Protein AF-A0A2J8KM45-F1 (afdb_monomer_lite)

Sequence (204 aa):
MEKVMQELGKSLTDQDVNSLAAQHFESQQDLENKWSNELKQSTAIQKQEYQEWVIKLHQDLKNPNNSSLSEEIKVQPSQFRESVEAIGRIYEEQRKLEESFTIHLGAQLKTMHNLRLLRADMLDFCKHKRNHRSGVKLHRLQTALSLYSTSLCGLVLLVDNRINSYSGIKRDFATVCQECTDFHFPRIEEQLEVVQQVVLYART

Foldseek 3Di:
DVVVVVCDPPPDDPVVVVVVVVVVVVVVVVVVVVVVVVVVVVLVVLLVVVLVVLVVVVVLLVDPVNVPSVVVQPPDPVVPPDDPPPPDCPPDPPPFPKDKDWDFDDDPPTDIDIDMDTPDDPVVLLAQPPPDPPVNVSSVSVVSNCVSDPDDDDDDDDDDPDLDCDDDPSVSVLVSCVVDVSSPDDRSHVVSVVVVVVVVVVVD

InterPro domains:
  IPR019311 Ferry endosomal RAB5 effector complex subunit 3 [PF10154] (1-203)
  IPR019311 Ferry endosomal RAB5 effector complex subunit 3 [PTHR16525] (1-203)

Secondary structure (DSSP, 8-state):
-HHHHTTBTTTB-HHHHHHHHHHHHHHHHHHHHHHHHHHHHHHHHHHHHHHHHHHHHHHHHH-TT-HHHHHHH---GGG-S--S--TT--S------EEEEEEEE-SSS-EEEEEEEE-S-THHHHS--TT-TTHHHHHHHHHHHHHTSSS---------S---SSSHHHHHHHHHHHH--TTTS--HHHHHHHHHHHHHHTT-

pLDDT: mean 75.67, std 17.54, range [29.75, 96.25]

Organism: Pan troglodytes (NCBI:txid9598)

Structure (mmCIF, N/CA/C/O backbone):
data_AF-A0A2J8KM45-F1
#
_entry.id   AF-A0A2J8KM45-F1
#
loop_
_atom_site.group_PDB
_atom_site.id
_atom_site.type_symbol
_atom_site.label_atom_id
_atom_site.label_alt_id
_atom_site.label_comp_id
_atom_site.label_asym_id
_atom_site.label_entity_id
_atom_site.label_seq_id
_atom_site.pdbx_PDB_ins_code
_atom_site.Cartn_x
_atom_site.Cartn_y
_atom_site.Cartn_z
_atom_site.occupancy
_atom_site.B_iso_or_equiv
_atom_site.auth_seq_id
_atom_site.auth_comp_id
_atom_site.auth_asym_id
_atom_site.auth_atom_id
_atom_site.pdbx_PDB_model_num
ATOM 1 N N . MET A 1 1 ? -22.197 -3.624 36.443 1.00 57.75 1 MET A N 1
ATOM 2 C CA . MET A 1 1 ? -23.261 -4.426 35.797 1.00 57.75 1 MET A CA 1
ATOM 3 C C . MET A 1 1 ? -23.773 -5.563 36.676 1.00 57.75 1 MET A C 1
ATOM 5 O O . MET A 1 1 ? -24.907 -5.469 37.114 1.00 57.75 1 MET A O 1
ATOM 9 N N . GLU A 1 2 ? -22.975 -6.578 37.023 1.00 60.91 2 GLU A N 1
ATOM 10 C CA . GLU A 1 2 ? -23.475 -7.810 37.679 1.00 60.91 2 GLU A CA 1
ATOM 11 C C . GLU A 1 2 ? -24.142 -7.598 39.058 1.00 60.91 2 GLU A C 1
ATOM 13 O O . GLU A 1 2 ? -25.222 -8.122 39.308 1.00 60.91 2 GLU A O 1
ATOM 18 N N . LYS A 1 3 ? -23.575 -6.739 39.919 1.00 61.59 3 LYS A N 1
ATOM 19 C CA . LYS A 1 3 ? -24.191 -6.361 41.211 1.00 61.59 3 LYS A CA 1
ATOM 20 C C . LYS A 1 3 ? -25.444 -5.492 41.073 1.00 61.59 3 LYS A C 1
ATOM 22 O O . LYS A 1 3 ? -26.335 -5.564 41.903 1.00 61.59 3 LYS A O 1
ATOM 27 N N . VAL A 1 4 ? -25.513 -4.682 40.019 1.00 58.44 4 VAL A N 1
ATOM 28 C CA . VAL A 1 4 ? -26.633 -3.759 39.778 1.00 58.44 4 VAL A CA 1
ATOM 29 C C . VAL A 1 4 ? -27.817 -4.517 39.188 1.00 58.44 4 VAL A C 1
ATOM 31 O O . VAL A 1 4 ? -28.934 -4.343 39.653 1.00 58.44 4 VAL A O 1
ATOM 34 N N . MET A 1 5 ? -27.558 -5.462 38.275 1.00 60.03 5 MET A N 1
ATOM 35 C CA . MET A 1 5 ? -28.560 -6.411 37.777 1.00 60.03 5 MET A CA 1
ATOM 36 C C . MET A 1 5 ? -29.158 -7.291 38.890 1.00 60.03 5 MET A C 1
ATOM 38 O O . MET A 1 5 ? -30.313 -7.686 38.784 1.00 60.03 5 MET A O 1
ATOM 42 N N . GLN A 1 6 ? -28.411 -7.568 39.967 1.00 60.56 6 GLN A N 1
ATOM 43 C CA . GLN A 1 6 ? -28.899 -8.319 41.136 1.00 60.56 6 GLN A CA 1
ATOM 44 C C . GLN A 1 6 ? -29.790 -7.500 42.093 1.00 60.56 6 GLN A C 1
ATOM 46 O O . GLN A 1 6 ? -30.528 -8.094 42.885 1.00 60.56 6 GLN A O 1
ATOM 51 N N . GLU A 1 7 ? -29.742 -6.165 42.024 1.00 59.16 7 GLU A N 1
ATOM 52 C CA . GLU A 1 7 ? -30.533 -5.252 42.867 1.00 59.16 7 GLU A CA 1
ATOM 53 C C . GLU A 1 7 ? -31.674 -4.529 42.122 1.00 59.16 7 GLU A C 1
ATOM 55 O O . GLU A 1 7 ? -32.460 -3.813 42.758 1.00 59.16 7 GLU A O 1
ATOM 60 N N . LEU A 1 8 ? -31.832 -4.771 40.810 1.00 54.88 8 LEU A N 1
ATOM 61 C CA . LEU A 1 8 ? -33.007 -4.333 40.043 1.00 54.88 8 LEU A CA 1
ATOM 62 C C . LEU A 1 8 ? -34.293 -4.813 40.720 1.00 54.88 8 LEU A C 1
ATOM 64 O O . LEU A 1 8 ? -34.475 -6.008 40.964 1.00 54.88 8 LEU A O 1
ATOM 68 N N . GLY A 1 9 ? -35.200 -3.880 41.009 1.00 57.25 9 GLY A N 1
ATOM 69 C CA . GLY A 1 9 ? -36.499 -4.183 41.613 1.00 57.25 9 GLY A CA 1
ATOM 70 C C . GLY A 1 9 ? -36.484 -4.374 43.135 1.00 57.25 9 GLY A C 1
ATOM 71 O O . GLY A 1 9 ? -37.543 -4.618 43.710 1.00 57.25 9 GLY A O 1
ATOM 72 N N . LYS A 1 10 ? -35.326 -4.239 43.804 1.00 62.84 10 LYS A N 1
ATOM 73 C CA . LYS A 1 10 ? -35.226 -4.190 45.279 1.00 62.84 10 LYS A CA 1
ATOM 74 C C . LYS A 1 10 ? -34.923 -2.782 45.797 1.00 62.84 10 LYS A C 1
ATOM 76 O O . LYS A 1 10 ? -35.607 -2.315 46.701 1.00 62.84 10 LYS A O 1
ATOM 81 N N . SER A 1 11 ? -33.911 -2.124 45.232 1.00 62.00 11 SER A N 1
ATOM 82 C CA . SER A 1 11 ? -33.417 -0.799 45.654 1.00 62.00 11 SER A CA 1
ATOM 83 C C . SER A 1 11 ? -33.137 0.148 44.479 1.00 62.00 11 SER A C 1
ATOM 85 O O . SER A 1 11 ? -33.169 1.358 44.679 1.00 62.00 11 SER A O 1
ATOM 87 N N . LEU A 1 12 ? -32.896 -0.379 43.268 1.00 59.44 12 LEU A N 1
ATOM 88 C CA . LEU A 1 12 ? -32.630 0.403 42.054 1.00 59.44 12 LEU A CA 1
ATOM 89 C C . LEU A 1 12 ? -33.763 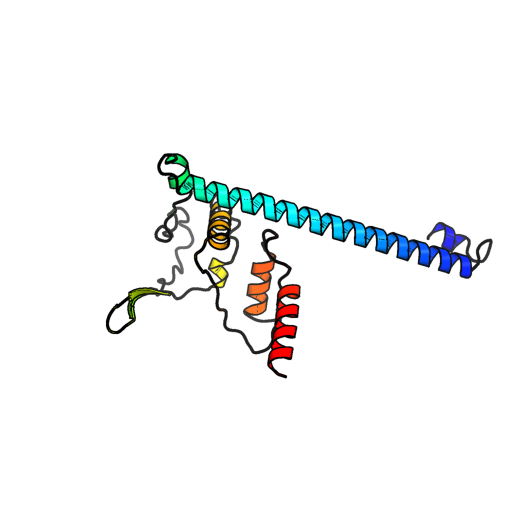0.296 41.026 1.00 59.44 12 LEU A C 1
ATOM 91 O O . LEU A 1 12 ? -34.358 -0.773 40.839 1.00 59.44 12 LEU A O 1
ATOM 95 N N . THR A 1 13 ? -34.018 1.410 40.334 1.00 74.25 13 THR A N 1
ATOM 96 C CA . THR A 1 13 ? -35.014 1.533 39.260 1.00 74.25 13 THR A CA 1
ATOM 97 C C . THR A 1 13 ? -34.391 1.385 37.870 1.00 74.25 13 THR A C 1
ATOM 99 O O . THR A 1 13 ? -33.200 1.620 37.682 1.00 74.25 13 THR A O 1
ATOM 102 N N . ASP A 1 14 ? -35.202 1.055 36.859 1.00 73.94 14 ASP A N 1
ATOM 103 C CA . ASP A 1 14 ? -34.754 0.936 35.458 1.00 73.94 14 ASP A CA 1
ATOM 104 C C . ASP A 1 14 ? -34.089 2.222 34.927 1.00 73.94 14 ASP A C 1
ATOM 106 O O . ASP A 1 14 ? -33.217 2.181 34.057 1.00 73.94 14 ASP A O 1
ATOM 110 N N . GLN A 1 15 ? -34.459 3.381 35.481 1.00 76.19 15 GLN A N 1
ATOM 111 C CA . GLN A 1 15 ? -33.861 4.670 35.143 1.00 76.19 15 GLN A CA 1
ATOM 112 C C . GLN A 1 15 ? -32.417 4.796 35.660 1.00 76.19 15 GLN A C 1
ATOM 114 O O . GLN A 1 15 ? -31.563 5.356 34.966 1.00 76.19 15 GLN A O 1
ATOM 119 N N . ASP A 1 16 ? -32.114 4.207 36.819 1.00 75.75 16 ASP A N 1
ATOM 120 C CA . ASP A 1 16 ? -30.756 4.142 37.373 1.00 75.75 16 ASP A CA 1
ATOM 121 C C . ASP A 1 16 ? -29.866 3.211 36.538 1.00 75.75 16 ASP A C 1
ATOM 123 O O . ASP A 1 16 ? -28.693 3.494 36.299 1.00 75.75 16 ASP A O 1
ATOM 127 N N . VAL A 1 17 ? -30.446 2.124 36.023 1.00 77.31 17 VAL A N 1
ATOM 128 C CA . VAL A 1 17 ? -29.763 1.157 35.150 1.00 77.31 17 VAL A CA 1
ATOM 129 C C . VAL A 1 17 ? -29.412 1.783 33.809 1.00 77.31 17 VAL A C 1
ATOM 131 O O . VAL A 1 17 ? -28.280 1.642 33.351 1.00 77.31 17 VAL A O 1
ATOM 134 N N . ASN A 1 18 ? -30.346 2.515 33.198 1.00 82.88 18 ASN A N 1
ATOM 135 C CA . ASN A 1 18 ? -30.094 3.238 31.953 1.00 82.88 18 ASN A CA 1
ATOM 136 C C . ASN A 1 18 ? -29.057 4.349 32.135 1.00 82.88 18 ASN A C 1
ATOM 138 O O . ASN A 1 18 ? -28.198 4.521 31.274 1.00 82.88 18 ASN A O 1
ATOM 142 N N . SER A 1 19 ? -29.097 5.066 33.261 1.00 82.88 19 SER A N 1
ATOM 143 C CA . SER A 1 19 ? -28.106 6.103 33.574 1.00 82.88 19 SER A CA 1
ATOM 144 C C . SER A 1 19 ? -26.709 5.501 33.747 1.00 82.88 19 SER A C 1
ATOM 146 O O . SER A 1 19 ? -25.739 6.007 33.185 1.00 82.88 19 SER A O 1
ATOM 148 N N . LEU A 1 20 ? -26.606 4.365 34.442 1.00 83.12 20 LEU A N 1
ATOM 149 C CA . LEU A 1 20 ? -25.350 3.633 34.595 1.00 83.12 20 LEU A CA 1
ATOM 150 C C . LEU A 1 20 ? -24.853 3.042 33.264 1.00 83.12 20 LEU A C 1
ATOM 152 O O . LEU A 1 20 ? -23.653 3.048 33.000 1.00 83.12 20 LEU A O 1
ATOM 156 N N . ALA A 1 21 ? -25.752 2.536 32.417 1.00 84.00 21 ALA A N 1
ATOM 157 C CA . ALA A 1 21 ? -25.409 2.032 31.090 1.00 84.00 21 ALA A CA 1
ATOM 158 C C . ALA A 1 21 ? -24.902 3.154 30.171 1.00 84.00 21 ALA A C 1
ATOM 160 O O . ALA A 1 21 ? -23.897 2.964 29.489 1.00 84.00 21 ALA A O 1
ATOM 161 N N . ALA A 1 22 ? -25.538 4.330 30.204 1.00 87.50 22 ALA A N 1
ATOM 162 C CA . ALA A 1 22 ? -25.081 5.514 29.483 1.00 87.50 22 ALA A CA 1
ATOM 163 C C . ALA A 1 22 ? -23.688 5.953 29.960 1.00 87.50 22 ALA A C 1
ATOM 165 O O . ALA A 1 22 ? -22.801 6.156 29.137 1.00 87.50 22 ALA A O 1
ATOM 166 N N . GLN A 1 23 ? -23.461 5.986 31.277 1.00 87.94 23 GLN A N 1
ATOM 167 C CA . GLN A 1 23 ? -22.152 6.308 31.846 1.00 87.94 23 GLN A CA 1
ATOM 168 C C . GLN A 1 23 ? -21.078 5.277 31.460 1.00 87.94 23 GLN A C 1
ATOM 170 O O . GLN A 1 23 ? -19.938 5.644 31.173 1.00 87.94 23 GLN A O 1
ATOM 175 N N . HIS A 1 24 ? -21.421 3.985 31.436 1.00 86.88 24 HIS A N 1
ATOM 176 C CA . HIS A 1 24 ? -20.516 2.936 30.965 1.00 86.88 24 HIS A CA 1
ATOM 177 C C . HIS A 1 24 ? -20.187 3.088 29.479 1.00 86.88 24 HIS A C 1
ATOM 179 O O . HIS A 1 24 ? -19.025 2.925 29.113 1.00 86.88 24 HIS A O 1
ATOM 185 N N . PHE A 1 25 ? -21.177 3.407 28.643 1.00 91.25 25 PHE A N 1
ATOM 186 C CA . PHE A 1 25 ? -20.978 3.628 27.214 1.00 91.25 25 PHE A CA 1
ATOM 187 C C . PHE A 1 25 ? -20.080 4.841 26.953 1.00 91.25 25 PHE A C 1
ATOM 189 O O . PHE A 1 25 ? -19.123 4.732 26.196 1.00 91.25 25 PHE A O 1
ATOM 196 N N . GLU A 1 26 ? -20.329 5.959 27.637 1.00 92.94 26 GLU A N 1
ATOM 197 C CA . GLU A 1 26 ? -19.497 7.164 27.555 1.00 92.94 26 GLU A CA 1
ATOM 198 C C . GLU A 1 26 ? -18.064 6.883 28.027 1.00 92.94 26 GLU A C 1
ATOM 200 O O . GLU A 1 26 ? -17.107 7.154 27.308 1.00 92.94 26 GLU A O 1
ATOM 205 N N . SER A 1 27 ? -17.906 6.211 29.173 1.00 92.38 27 SER A N 1
ATOM 206 C CA . SER A 1 27 ? -16.583 5.829 29.692 1.00 92.38 27 SER A CA 1
ATOM 207 C C . SER A 1 27 ? -15.830 4.897 28.737 1.00 92.38 27 SER A C 1
ATOM 209 O O . SER 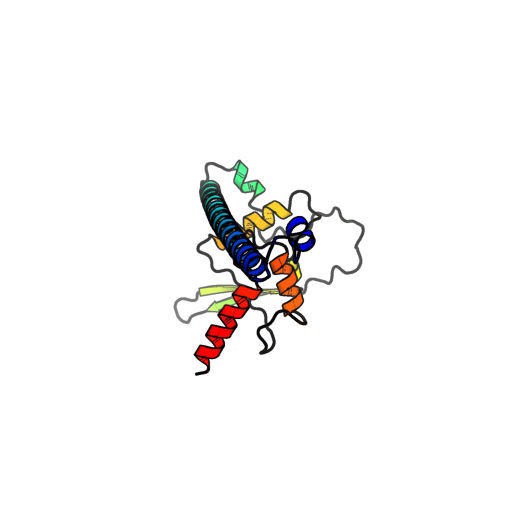A 1 27 ? -14.611 4.999 28.595 1.00 92.38 27 SER A O 1
ATOM 211 N N . GLN A 1 28 ? -16.539 3.966 28.090 1.00 92.69 28 GLN A N 1
ATOM 212 C CA . GLN A 1 28 ? -15.955 3.077 27.089 1.00 92.69 28 GLN A CA 1
ATOM 213 C C . GLN A 1 28 ? -15.540 3.860 25.841 1.00 92.69 28 GLN A C 1
ATOM 215 O O . GLN A 1 28 ? -14.425 3.676 25.359 1.00 92.69 28 GLN A O 1
ATOM 220 N N . GLN A 1 29 ? -16.395 4.756 25.352 1.00 94.25 29 GLN A N 1
ATOM 221 C CA . GLN A 1 29 ? -16.113 5.587 24.188 1.00 94.25 29 GLN A CA 1
ATOM 222 C C . GLN A 1 29 ? -14.910 6.509 24.427 1.00 94.25 29 GLN A C 1
ATOM 224 O O . GLN A 1 29 ? -14.039 6.621 23.565 1.00 94.25 29 GLN A O 1
ATOM 229 N N . ASP A 1 30 ? -14.809 7.121 25.606 1.00 94.81 30 ASP A N 1
ATOM 230 C CA . ASP A 1 30 ? -13.660 7.942 25.996 1.00 94.81 30 ASP A CA 1
ATOM 231 C C . ASP A 1 30 ? -12.364 7.133 26.022 1.00 94.81 30 ASP A C 1
ATOM 233 O O . ASP A 1 30 ? -11.322 7.590 25.541 1.00 94.81 30 ASP A O 1
ATOM 237 N N . LEU A 1 31 ? -12.423 5.906 26.545 1.00 94.62 31 LEU A N 1
ATOM 238 C CA . LEU A 1 31 ? -11.275 5.010 26.589 1.00 94.62 31 LEU A CA 1
ATOM 239 C C . LEU A 1 31 ? -10.851 4.560 25.183 1.00 94.62 31 LEU A C 1
ATOM 241 O O . LEU A 1 31 ? -9.662 4.591 24.865 1.00 94.62 31 LEU A O 1
ATOM 245 N N . GLU A 1 32 ? -11.807 4.203 24.327 1.00 94.25 32 GLU A N 1
ATOM 246 C CA . GLU A 1 32 ? -11.563 3.848 22.925 1.00 94.25 32 GLU A CA 1
ATOM 247 C C . GLU A 1 32 ? -10.954 5.021 22.149 1.00 94.25 32 GLU A C 1
ATOM 249 O O . GLU A 1 32 ? -9.969 4.847 21.426 1.00 94.25 32 GLU A O 1
ATOM 254 N N . ASN A 1 33 ? -11.477 6.233 22.346 1.00 94.75 33 ASN A N 1
ATOM 255 C CA . ASN A 1 33 ? -10.940 7.452 21.746 1.00 94.75 33 ASN A CA 1
ATOM 256 C C . ASN A 1 33 ? -9.514 7.728 22.222 1.00 94.75 33 ASN A C 1
ATOM 258 O O . ASN A 1 33 ? -8.637 8.044 21.412 1.00 94.75 33 ASN A O 1
ATOM 262 N N . LYS A 1 34 ? -9.258 7.573 23.524 1.00 96.25 34 LYS A N 1
ATOM 263 C CA . LYS A 1 34 ? -7.922 7.729 24.096 1.00 96.25 34 LYS A CA 1
ATOM 264 C C . LYS A 1 34 ? -6.938 6.736 23.480 1.00 96.25 34 LYS A C 1
ATOM 266 O O . LYS A 1 34 ? -5.896 7.160 22.986 1.00 96.25 34 LYS A O 1
ATOM 271 N N . TRP A 1 35 ? -7.275 5.447 23.438 1.00 95.31 35 TRP A N 1
ATOM 272 C CA . TRP A 1 35 ? -6.414 4.424 22.838 1.00 95.31 35 TRP A CA 1
ATOM 273 C C . TRP A 1 35 ? -6.212 4.629 21.338 1.00 95.31 35 TRP A C 1
ATOM 275 O O . TRP A 1 35 ? -5.102 4.456 20.843 1.00 95.31 35 TRP A O 1
ATOM 285 N N . SER A 1 36 ? -7.249 5.047 20.612 1.00 92.62 36 SER A N 1
ATOM 286 C CA . SER A 1 36 ? -7.147 5.386 19.189 1.00 92.62 36 SER A CA 1
ATOM 287 C C . SER A 1 36 ? -6.168 6.540 18.958 1.00 92.62 36 SER A C 1
ATOM 289 O O . SER A 1 36 ? -5.327 6.476 18.059 1.00 92.62 36 SER A O 1
ATOM 291 N N . ASN A 1 37 ? -6.219 7.574 19.801 1.00 93.81 37 ASN A N 1
ATOM 292 C CA . ASN A 1 37 ? -5.310 8.715 19.722 1.00 93.81 37 ASN A CA 1
ATOM 293 C C . ASN A 1 37 ? -3.870 8.338 20.093 1.00 93.81 37 ASN A C 1
ATOM 295 O O . ASN A 1 37 ? -2.948 8.689 19.357 1.00 93.81 37 ASN A O 1
ATOM 299 N N . GLU A 1 38 ? -3.673 7.584 21.176 1.00 95.06 38 GLU A N 1
ATOM 300 C CA . GLU A 1 38 ? -2.351 7.090 21.581 1.00 95.06 38 GLU A CA 1
ATOM 301 C C . GLU A 1 38 ? -1.734 6.193 20.498 1.00 95.06 38 GLU A C 1
ATOM 303 O O . GLU A 1 38 ? -0.564 6.355 20.146 1.00 95.06 38 GLU A O 1
ATOM 308 N N . LEU A 1 39 ? -2.531 5.301 19.900 1.00 90.19 39 LEU A N 1
ATOM 309 C CA . LEU A 1 39 ? -2.086 4.437 18.811 1.00 90.19 39 LEU A CA 1
ATOM 310 C C . LEU A 1 39 ? -1.675 5.256 17.585 1.00 90.19 39 LEU A C 1
ATOM 312 O O . LEU A 1 39 ? -0.599 5.026 17.033 1.00 90.19 39 LEU A O 1
ATOM 316 N N . LYS A 1 40 ? -2.490 6.235 17.172 1.00 89.50 40 LYS A N 1
ATOM 317 C CA . LYS A 1 40 ? -2.164 7.133 16.052 1.00 89.50 40 LYS A CA 1
ATOM 318 C C . LYS A 1 40 ? -0.874 7.905 16.308 1.00 89.50 40 LYS A C 1
ATOM 320 O O . LYS A 1 40 ? -0.020 7.960 15.427 1.00 89.50 40 LYS A O 1
ATOM 325 N N . GLN A 1 41 ? -0.715 8.465 17.506 1.00 93.12 41 GLN A N 1
ATOM 326 C CA . GLN A 1 41 ? 0.481 9.214 17.881 1.00 93.12 41 GLN A CA 1
ATOM 327 C C . GLN A 1 41 ? 1.724 8.319 17.872 1.00 93.12 41 GLN A C 1
ATOM 329 O O . GLN A 1 41 ? 2.729 8.677 17.262 1.00 93.12 41 GLN A O 1
ATOM 334 N N . SER A 1 42 ? 1.651 7.142 18.496 1.00 91.25 42 SER A N 1
ATOM 335 C CA . SER A 1 42 ? 2.767 6.193 18.534 1.00 91.25 42 SER A CA 1
ATOM 336 C C . SER A 1 42 ? 3.156 5.724 17.130 1.00 91.25 42 SER A C 1
ATOM 338 O O . SER A 1 42 ? 4.334 5.731 16.782 1.00 91.25 42 SER A O 1
ATOM 340 N N . THR A 1 43 ? 2.166 5.420 16.288 1.00 88.81 43 THR A N 1
ATOM 341 C CA . THR A 1 43 ? 2.371 5.037 14.883 1.00 88.81 43 THR A CA 1
ATOM 342 C C . THR A 1 43 ? 3.063 6.157 14.099 1.00 88.81 43 THR A C 1
ATOM 344 O O . THR A 1 43 ? 3.992 5.899 13.335 1.00 88.81 43 THR A O 1
ATOM 347 N N . ALA A 1 44 ? 2.648 7.412 14.303 1.00 89.62 44 ALA A N 1
ATOM 348 C CA . ALA A 1 44 ? 3.248 8.567 13.641 1.00 89.62 44 ALA A CA 1
ATOM 349 C C . ALA A 1 44 ? 4.712 8.779 14.057 1.00 89.62 44 ALA A C 1
ATOM 351 O O . ALA A 1 44 ? 5.559 8.997 13.192 1.00 89.62 44 ALA A O 1
ATOM 352 N N . ILE A 1 45 ? 5.014 8.652 15.354 1.00 91.88 45 ILE A N 1
ATOM 353 C CA . ILE A 1 45 ? 6.383 8.749 15.879 1.00 91.88 45 ILE A CA 1
ATOM 354 C C . ILE A 1 45 ? 7.254 7.632 15.296 1.00 91.88 45 ILE A C 1
ATOM 356 O O . ILE A 1 45 ? 8.298 7.916 14.721 1.00 91.88 45 ILE A O 1
ATOM 360 N N . GLN A 1 46 ? 6.794 6.378 15.351 1.00 89.44 46 GLN A N 1
ATOM 361 C CA . GLN A 1 46 ? 7.536 5.234 14.806 1.00 89.44 46 GLN A CA 1
ATOM 362 C C . GLN A 1 46 ? 7.831 5.398 13.312 1.00 89.44 46 GLN A C 1
ATOM 364 O O . GLN A 1 46 ? 8.943 5.119 12.863 1.00 89.44 46 GLN A O 1
ATOM 369 N N . LYS A 1 47 ? 6.852 5.881 12.538 1.00 89.94 47 LYS A N 1
ATOM 370 C CA . LYS A 1 47 ? 7.029 6.171 11.113 1.00 89.94 47 LYS A CA 1
ATOM 371 C C . LYS A 1 47 ? 8.078 7.261 10.884 1.00 89.94 47 LYS A C 1
ATOM 373 O O . LYS A 1 47 ? 8.909 7.111 9.990 1.00 89.94 47 LYS A O 1
ATOM 378 N N . GLN A 1 48 ? 8.040 8.342 11.663 1.00 90.38 48 GLN A N 1
ATOM 379 C CA . GLN A 1 48 ? 8.995 9.443 11.542 1.00 90.38 48 GLN A CA 1
ATOM 380 C C . GLN A 1 48 ? 10.417 8.998 11.905 1.00 90.38 48 GLN A C 1
ATOM 382 O O . GLN A 1 48 ? 11.339 9.209 11.122 1.00 90.38 48 GLN A O 1
ATOM 387 N N . GLU A 1 49 ? 10.596 8.336 13.047 1.00 90.69 49 GLU A N 1
ATOM 388 C CA . GLU A 1 49 ? 11.904 7.842 13.493 1.00 90.69 49 GLU A CA 1
ATOM 389 C C . GLU A 1 49 ? 12.502 6.853 12.487 1.00 90.69 49 GLU A C 1
ATOM 391 O O . GLU A 1 49 ? 13.686 6.930 12.149 1.00 90.69 49 GLU A O 1
ATOM 396 N N . TYR A 1 50 ? 11.673 5.949 11.955 1.00 88.38 50 TYR A N 1
ATOM 397 C CA . TYR A 1 50 ? 12.103 5.012 10.925 1.00 88.38 50 TYR A CA 1
ATOM 398 C C . TYR A 1 50 ? 12.521 5.735 9.642 1.00 88.38 50 TYR A C 1
ATOM 400 O O . TYR A 1 50 ? 13.581 5.440 9.088 1.00 88.38 50 TYR A O 1
ATOM 408 N N . GLN A 1 51 ? 11.737 6.718 9.191 1.00 88.88 51 GLN A N 1
ATOM 409 C CA . GLN A 1 51 ? 12.072 7.532 8.026 1.00 88.88 51 GLN A CA 1
ATOM 410 C C . GLN A 1 51 ? 13.415 8.251 8.195 1.00 88.88 51 GLN A C 1
ATOM 412 O O . GLN A 1 51 ? 14.271 8.177 7.312 1.00 88.88 51 GLN A O 1
ATOM 417 N N . GLU A 1 52 ? 13.604 8.946 9.316 1.00 90.19 52 GLU A N 1
ATOM 418 C CA . GLU A 1 52 ? 14.837 9.679 9.617 1.00 90.19 52 GLU A CA 1
ATOM 419 C C . GLU A 1 52 ? 16.045 8.740 9.634 1.00 90.19 52 GLU A C 1
ATOM 421 O O . GLU A 1 52 ? 17.087 9.047 9.046 1.00 90.19 52 GLU A O 1
ATOM 426 N N . TRP A 1 53 ? 15.887 7.556 10.230 1.00 89.00 53 TRP A N 1
ATOM 427 C CA . TRP A 1 53 ? 16.919 6.529 10.245 1.00 89.00 53 TRP A CA 1
ATOM 428 C C . TRP A 1 53 ? 17.267 6.020 8.837 1.00 89.00 53 TRP A C 1
ATOM 430 O O . TRP A 1 53 ? 18.450 5.961 8.492 1.00 89.00 53 TRP A O 1
ATOM 440 N N . VAL A 1 54 ? 16.273 5.712 7.992 1.00 86.56 54 VAL A N 1
ATOM 441 C CA . VAL A 1 54 ? 16.506 5.249 6.609 1.00 86.56 54 VAL A CA 1
ATOM 442 C C . VAL A 1 54 ? 17.187 6.330 5.766 1.00 86.56 54 VAL A C 1
ATOM 444 O O . VAL A 1 54 ? 18.118 6.031 5.015 1.00 86.56 54 VAL A O 1
ATOM 447 N N . ILE A 1 55 ? 16.769 7.593 5.898 1.00 86.56 55 ILE A N 1
ATOM 448 C CA . ILE A 1 55 ? 17.375 8.717 5.169 1.00 86.56 55 ILE A CA 1
ATOM 449 C C . ILE A 1 55 ? 18.828 8.919 5.599 1.00 86.56 55 ILE A C 1
ATOM 451 O O . ILE A 1 55 ? 19.700 9.072 4.740 1.00 86.56 55 ILE A O 1
ATOM 455 N N . LYS A 1 56 ? 19.106 8.889 6.906 1.00 87.31 56 LYS A N 1
ATOM 456 C CA . LYS A 1 56 ? 20.471 8.992 7.429 1.00 87.31 56 LYS A CA 1
ATOM 457 C C . LYS A 1 56 ? 21.346 7.858 6.902 1.00 87.31 56 LYS A C 1
ATOM 459 O O . LYS A 1 56 ? 22.432 8.113 6.390 1.00 87.31 56 LYS A O 1
ATOM 464 N N . LEU A 1 57 ? 20.841 6.625 6.932 1.00 84.44 57 LEU A N 1
ATOM 465 C CA . LEU A 1 57 ? 21.554 5.474 6.388 1.00 84.44 57 LEU A CA 1
ATOM 466 C C . LEU A 1 57 ? 21.850 5.635 4.890 1.00 84.44 57 LEU A C 1
ATOM 468 O O . LEU A 1 57 ? 22.955 5.341 4.441 1.00 84.44 57 LEU A O 1
ATOM 472 N N . HIS A 1 58 ? 20.891 6.136 4.108 1.00 80.81 58 HIS A N 1
ATOM 473 C CA . HIS A 1 58 ? 21.095 6.418 2.683 1.00 80.81 58 HIS A CA 1
ATOM 474 C C . HIS A 1 58 ? 22.190 7.462 2.440 1.00 80.81 58 HIS A C 1
ATOM 476 O O . 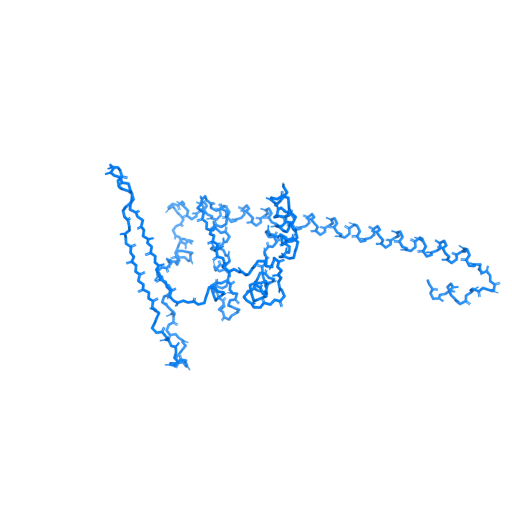HIS A 1 58 ? 22.970 7.337 1.495 1.00 80.81 58 HIS A O 1
ATOM 482 N N . GLN A 1 59 ? 22.257 8.497 3.279 1.00 81.81 59 GLN A N 1
ATOM 483 C CA . GLN A 1 59 ? 23.313 9.511 3.218 1.00 81.81 59 GLN A CA 1
ATOM 484 C C . GLN A 1 59 ? 24.678 8.912 3.572 1.00 81.81 59 GLN A C 1
ATOM 486 O O . GLN A 1 59 ? 25.646 9.133 2.844 1.00 81.81 59 GLN A O 1
ATOM 491 N N . ASP A 1 60 ? 24.741 8.092 4.622 1.00 80.88 60 ASP A N 1
ATOM 492 C CA . ASP A 1 60 ? 25.964 7.406 5.043 1.00 80.88 60 ASP A CA 1
ATOM 493 C C . ASP A 1 60 ? 26.486 6.446 3.962 1.00 80.88 60 ASP A C 1
ATOM 495 O O . ASP A 1 60 ? 27.692 6.395 3.728 1.00 80.88 60 ASP A O 1
ATOM 499 N N . LEU A 1 61 ? 25.593 5.759 3.238 1.00 74.50 61 LEU A N 1
ATOM 500 C CA . LEU A 1 61 ? 25.934 4.887 2.104 1.00 74.50 61 LEU A CA 1
ATOM 501 C C . LEU A 1 61 ? 26.442 5.643 0.869 1.00 74.50 61 LEU A C 1
ATOM 503 O O . LEU A 1 61 ? 27.198 5.087 0.070 1.00 74.50 61 LEU A O 1
ATOM 507 N N . LYS A 1 62 ? 26.013 6.894 0.677 1.00 71.50 62 LYS A N 1
ATOM 508 C CA . LYS A 1 62 ? 26.499 7.754 -0.412 1.00 71.50 62 LYS A CA 1
ATOM 509 C C . LYS A 1 62 ? 27.867 8.363 -0.113 1.00 71.50 62 LYS A C 1
ATOM 511 O O . LYS A 1 62 ? 28.549 8.765 -1.055 1.00 71.50 62 LYS A O 1
ATOM 516 N N . ASN A 1 63 ? 28.268 8.428 1.156 1.00 76.44 63 ASN A N 1
ATOM 517 C CA . ASN A 1 63 ? 29.555 8.975 1.563 1.00 76.44 63 ASN A CA 1
ATOM 518 C C . ASN A 1 63 ? 30.683 7.952 1.307 1.00 76.44 63 ASN A C 1
ATOM 520 O O . ASN A 1 63 ? 30.751 6.930 1.990 1.00 76.44 63 ASN A O 1
ATOM 524 N N . PRO A 1 64 ? 31.623 8.219 0.377 1.00 62.56 64 PRO A N 1
ATOM 525 C CA . PRO A 1 64 ? 32.660 7.259 -0.024 1.00 62.56 64 PRO 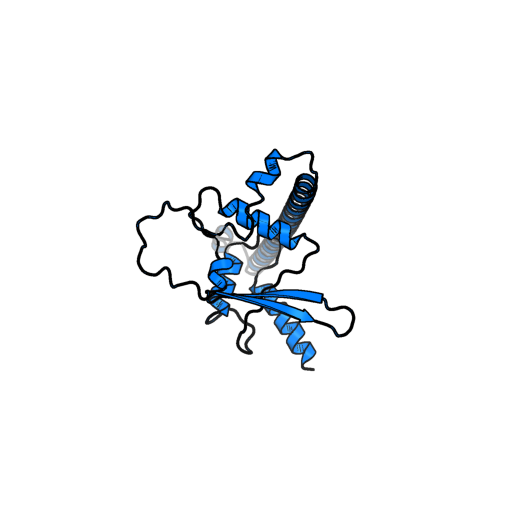A CA 1
ATOM 526 C C . PRO A 1 64 ? 33.681 6.920 1.079 1.00 62.56 64 PRO A C 1
ATOM 528 O O . PRO A 1 64 ? 34.460 5.985 0.917 1.00 62.56 64 PRO A O 1
ATOM 531 N N . ASN A 1 65 ? 33.664 7.640 2.205 1.00 64.19 65 ASN A N 1
ATOM 532 C CA . ASN A 1 65 ? 34.546 7.403 3.352 1.00 64.19 65 ASN A CA 1
ATOM 533 C C . ASN A 1 65 ? 34.053 6.277 4.288 1.00 64.19 65 ASN A C 1
ATOM 535 O O . ASN A 1 65 ? 34.811 5.846 5.150 1.00 64.19 65 ASN A O 1
ATOM 539 N N . ASN A 1 66 ? 32.818 5.782 4.114 1.00 58.31 66 ASN A N 1
ATOM 540 C CA . ASN A 1 66 ? 32.217 4.708 4.917 1.00 58.31 66 ASN A CA 1
ATOM 541 C C . ASN A 1 66 ? 32.051 3.425 4.079 1.00 58.31 66 ASN A C 1
ATOM 543 O O . ASN A 1 66 ? 30.942 2.958 3.817 1.00 58.31 66 ASN A O 1
ATOM 547 N N . SER A 1 67 ? 33.166 2.855 3.617 1.00 53.44 67 SER A N 1
ATOM 548 C CA . SER A 1 67 ? 33.172 1.699 2.708 1.00 53.44 67 SER A CA 1
ATOM 549 C C . SER A 1 67 ? 32.617 0.405 3.324 1.00 53.44 67 SER A C 1
ATOM 551 O O . SER A 1 67 ? 32.020 -0.387 2.596 1.00 53.44 67 SER A O 1
ATOM 553 N N . SER A 1 68 ? 32.719 0.210 4.644 1.00 56.09 68 SER A N 1
ATOM 554 C CA . SER A 1 68 ? 32.338 -1.045 5.319 1.00 56.09 68 SER A CA 1
ATOM 555 C C . SER A 1 68 ? 30.833 -1.345 5.326 1.00 56.09 68 SER A C 1
ATOM 557 O O . SER A 1 68 ? 30.444 -2.503 5.230 1.00 56.09 68 SER A O 1
ATOM 559 N N . LEU A 1 69 ? 29.972 -0.323 5.392 1.00 51.97 69 LEU A N 1
ATOM 560 C CA . LEU A 1 69 ? 28.507 -0.491 5.375 1.00 51.97 69 LEU A CA 1
ATOM 561 C C . LEU A 1 69 ? 27.951 -0.663 3.955 1.00 51.97 69 LEU A C 1
ATOM 563 O O . LEU A 1 69 ? 26.869 -1.217 3.754 1.00 51.97 69 LEU A O 1
ATOM 567 N N . SER A 1 70 ? 28.692 -0.176 2.958 1.00 50.09 70 SER A N 1
ATOM 568 C CA . SER A 1 70 ? 28.258 -0.186 1.564 1.00 50.09 70 SER A CA 1
ATOM 569 C C . SER A 1 70 ? 28.267 -1.584 0.942 1.00 50.09 70 SER A C 1
ATOM 571 O O . SER A 1 70 ? 27.429 -1.850 0.086 1.00 50.09 70 SER A O 1
ATOM 573 N N . GLU A 1 71 ? 29.141 -2.487 1.396 1.00 50.97 71 GLU A N 1
ATOM 574 C CA . GLU A 1 71 ? 29.245 -3.863 0.886 1.00 50.97 71 GLU A CA 1
ATOM 575 C C . GLU A 1 71 ? 28.143 -4.798 1.405 1.00 50.97 71 GLU A C 1
ATOM 577 O O . GLU A 1 71 ? 27.660 -5.628 0.639 1.00 50.97 71 GLU A O 1
ATOM 582 N N . GLU A 1 72 ? 27.668 -4.632 2.645 1.00 51.34 72 GLU A N 1
ATOM 583 C CA . GLU A 1 72 ? 26.562 -5.449 3.178 1.00 51.34 72 GLU A CA 1
ATOM 584 C C . GLU A 1 72 ? 25.194 -5.074 2.576 1.00 51.34 72 GLU A C 1
ATOM 586 O O . GLU A 1 72 ? 24.292 -5.911 2.513 1.00 51.34 72 GLU A O 1
ATOM 591 N N . ILE A 1 73 ? 25.031 -3.826 2.111 1.00 51.59 73 ILE A N 1
ATOM 592 C CA . ILE A 1 73 ? 23.755 -3.305 1.586 1.00 51.59 73 ILE A CA 1
ATOM 593 C C . ILE A 1 73 ? 23.729 -3.247 0.043 1.00 51.59 73 ILE A C 1
ATOM 595 O O . ILE A 1 73 ? 22.655 -3.414 -0.549 1.00 51.59 73 ILE A O 1
ATOM 599 N N . LYS A 1 74 ? 24.879 -3.095 -0.644 1.00 44.97 74 LYS A N 1
ATOM 600 C CA . LYS A 1 74 ? 25.000 -3.237 -2.115 1.00 44.97 74 LYS A CA 1
ATOM 601 C C . LYS A 1 74 ? 24.964 -4.707 -2.548 1.00 44.97 74 LYS A C 1
ATOM 603 O O . LYS A 1 74 ? 25.851 -5.194 -3.247 1.00 44.97 74 LYS A O 1
ATOM 608 N N . VAL A 1 75 ? 23.876 -5.402 -2.257 1.00 44.34 75 VAL A N 1
ATOM 609 C CA . VAL A 1 75 ? 23.497 -6.518 -3.125 1.00 44.34 75 VAL A CA 1
ATOM 610 C C . VAL A 1 75 ? 22.915 -5.876 -4.379 1.00 44.34 75 VAL A C 1
ATOM 612 O O . VAL A 1 75 ? 21.813 -5.329 -4.360 1.00 44.34 75 VAL A O 1
ATOM 615 N N . GLN A 1 76 ? 23.702 -5.845 -5.457 1.00 38.16 76 GLN A N 1
ATOM 616 C CA . GLN A 1 76 ? 23.211 -5.408 -6.764 1.00 38.16 76 GLN A CA 1
ATOM 617 C C . GLN A 1 76 ? 21.905 -6.161 -7.102 1.00 38.16 76 GLN A C 1
ATOM 619 O O . GLN A 1 76 ? 21.822 -7.359 -6.825 1.00 38.16 76 GLN A O 1
ATOM 624 N N . PRO A 1 77 ? 20.931 -5.547 -7.801 1.00 41.50 77 PRO A N 1
ATOM 625 C CA . PRO A 1 77 ? 19.763 -6.268 -8.328 1.00 41.50 77 PRO A CA 1
ATOM 626 C C . PRO A 1 77 ? 20.147 -7.474 -9.212 1.00 41.50 77 PRO A C 1
ATOM 628 O O . PRO A 1 77 ? 19.362 -8.393 -9.414 1.00 41.50 77 PRO A O 1
ATOM 631 N N . SER A 1 78 ? 21.374 -7.488 -9.739 1.00 36.41 78 SER A N 1
ATOM 632 C CA . SER A 1 78 ? 21.983 -8.570 -10.521 1.00 36.41 78 SER A CA 1
ATOM 633 C C . SER A 1 78 ? 22.486 -9.761 -9.690 1.00 36.41 78 SER A C 1
ATOM 635 O O . SER A 1 78 ? 22.770 -10.805 -10.269 1.00 36.41 78 SER A O 1
ATOM 637 N N . GLN A 1 79 ? 22.585 -9.657 -8.359 1.00 35.66 79 GLN A N 1
ATOM 638 C CA . GLN A 1 79 ? 23.041 -10.744 -7.477 1.00 35.66 79 GLN A CA 1
ATOM 639 C C . GLN A 1 79 ? 21.908 -11.652 -6.968 1.00 35.66 79 GLN A C 1
ATOM 641 O O . GLN A 1 79 ? 22.140 -12.521 -6.135 1.00 35.66 79 GLN A O 1
ATOM 646 N N . PHE A 1 80 ? 20.709 -11.562 -7.552 1.00 44.16 80 PHE A N 1
ATOM 647 C CA . PHE A 1 80 ? 19.634 -12.562 -7.430 1.00 44.16 80 PHE A CA 1
ATOM 648 C C . PHE A 1 80 ? 19.966 -13.918 -8.105 1.00 44.16 80 PHE A C 1
ATOM 650 O O . PHE A 1 80 ? 19.082 -14.597 -8.632 1.00 44.16 80 PHE A O 1
ATOM 657 N N . ARG A 1 81 ? 21.234 -14.345 -8.098 1.00 38.88 81 ARG A N 1
ATOM 658 C CA . ARG A 1 81 ? 21.571 -15.763 -8.235 1.00 38.88 81 ARG A CA 1
ATOM 659 C C . ARG A 1 81 ? 21.605 -16.340 -6.833 1.00 38.88 81 ARG A C 1
ATOM 661 O O . ARG A 1 81 ? 22.471 -16.007 -6.033 1.00 38.88 81 ARG A O 1
ATOM 668 N N . GLU A 1 82 ? 20.587 -17.140 -6.558 1.00 37.16 82 GLU A N 1
ATOM 669 C CA . GLU A 1 82 ? 20.391 -17.887 -5.326 1.00 37.16 82 GLU A CA 1
ATOM 670 C C . GLU A 1 82 ? 21.707 -18.498 -4.830 1.00 37.16 82 GLU A C 1
ATOM 672 O O . GLU A 1 82 ? 22.461 -19.116 -5.584 1.00 37.16 82 GLU A O 1
ATOM 677 N N . SER A 1 83 ? 21.987 -18.309 -3.541 1.00 34.62 83 SER A N 1
ATOM 678 C CA . SER A 1 83 ? 23.038 -19.035 -2.842 1.00 34.62 83 SER A CA 1
ATOM 679 C C . SER A 1 83 ? 22.753 -20.535 -2.955 1.00 34.62 83 SER A C 1
ATOM 681 O O . SER A 1 83 ? 21.679 -20.995 -2.567 1.00 34.62 83 SER A O 1
ATOM 683 N N . VAL A 1 84 ? 23.735 -21.268 -3.474 1.00 36.72 84 VAL A N 1
ATOM 684 C CA . VAL A 1 84 ? 23.723 -22.663 -3.959 1.00 36.72 84 VAL A CA 1
ATOM 685 C C . VAL A 1 84 ? 23.501 -23.723 -2.852 1.00 36.72 84 VAL A C 1
ATOM 687 O O . VAL A 1 84 ? 23.806 -24.895 -3.020 1.00 36.72 84 VAL A O 1
ATOM 690 N N . GLU A 1 85 ? 22.909 -23.374 -1.711 1.00 35.19 85 GLU A N 1
ATOM 691 C CA . GLU A 1 85 ? 22.803 -24.266 -0.542 1.00 35.19 85 GLU A CA 1
ATOM 692 C C . GLU A 1 85 ? 21.382 -24.791 -0.270 1.00 35.19 85 GLU A C 1
ATOM 694 O O . GLU A 1 85 ? 21.006 -25.076 0.865 1.00 35.19 85 GLU A O 1
ATOM 699 N N . ALA A 1 86 ? 20.579 -24.983 -1.319 1.00 34.50 86 ALA A N 1
ATOM 700 C CA . ALA A 1 86 ? 19.307 -25.706 -1.239 1.00 34.50 86 ALA A CA 1
ATOM 701 C C . ALA A 1 86 ? 19.242 -26.823 -2.297 1.00 34.50 86 ALA A C 1
ATOM 703 O O . ALA A 1 86 ? 18.373 -26.843 -3.164 1.00 34.50 86 ALA A O 1
ATOM 704 N N . ILE A 1 87 ? 20.163 -27.783 -2.188 1.00 37.72 87 ILE A N 1
ATOM 705 C CA . ILE A 1 87 ? 20.383 -28.977 -3.041 1.00 37.72 87 ILE A CA 1
ATOM 706 C C . ILE A 1 87 ? 19.178 -29.967 -3.086 1.00 37.72 87 ILE A C 1
ATOM 708 O O . ILE A 1 87 ? 19.305 -31.113 -3.495 1.00 37.72 87 ILE A O 1
ATOM 712 N N . GLY A 1 88 ? 17.961 -29.553 -2.713 1.00 29.75 88 GLY A N 1
ATOM 713 C CA . GLY A 1 88 ? 16.800 -30.444 -2.558 1.00 29.75 88 GLY A CA 1
ATOM 714 C C . GLY A 1 88 ? 15.566 -30.165 -3.424 1.00 29.75 88 GLY A C 1
ATOM 715 O O . GLY A 1 88 ? 14.617 -30.939 -3.345 1.00 29.75 88 GLY A O 1
ATOM 716 N N . ARG A 1 89 ? 15.515 -29.095 -4.233 1.00 35.22 89 ARG A N 1
ATOM 717 C CA . ARG A 1 89 ? 14.326 -28.768 -5.061 1.00 35.22 89 ARG A CA 1
ATOM 718 C C . ARG A 1 89 ? 14.650 -28.597 -6.547 1.00 35.22 89 ARG A C 1
ATOM 720 O O . ARG A 1 89 ? 14.254 -27.635 -7.185 1.00 35.22 89 ARG A O 1
ATOM 727 N N . ILE A 1 90 ? 15.355 -29.591 -7.082 1.00 36.97 90 ILE A N 1
ATOM 728 C CA . ILE A 1 90 ? 15.860 -29.702 -8.465 1.00 36.97 90 ILE A CA 1
ATOM 729 C C . ILE A 1 90 ? 14.748 -29.927 -9.523 1.00 36.97 90 ILE A C 1
ATOM 731 O O . ILE A 1 90 ? 15.035 -30.041 -10.710 1.00 36.97 90 ILE A O 1
ATOM 735 N N . TYR A 1 91 ? 13.464 -29.925 -9.157 1.00 33.62 91 TYR A N 1
ATOM 736 C CA . TYR A 1 91 ? 12.368 -29.992 -10.130 1.00 33.62 91 TYR A CA 1
ATOM 737 C C . TYR A 1 91 ? 11.559 -28.692 -10.094 1.00 33.62 91 TYR A C 1
ATOM 739 O O . TYR A 1 91 ? 10.913 -28.398 -9.097 1.00 33.62 91 TYR A O 1
ATOM 747 N N . GLU A 1 92 ? 11.613 -27.955 -11.208 1.00 37.38 92 GLU A N 1
ATOM 748 C CA . GLU A 1 92 ? 10.941 -26.675 -11.501 1.00 37.38 92 GLU A CA 1
ATOM 749 C C . GLU A 1 92 ? 11.674 -25.371 -11.150 1.00 37.38 92 GLU A C 1
ATOM 751 O O . GLU A 1 92 ? 11.052 -24.352 -10.855 1.00 37.38 92 GLU A O 1
ATOM 756 N N . GLU A 1 93 ? 12.985 -25.305 -11.385 1.00 44.31 93 GLU A N 1
ATOM 757 C CA . GLU A 1 93 ? 13.530 -24.052 -11.920 1.00 44.31 93 GLU A CA 1
ATOM 758 C C . GLU A 1 93 ? 13.001 -23.915 -13.364 1.00 44.31 93 GLU A C 1
ATOM 760 O O . GLU A 1 93 ? 13.671 -24.255 -14.342 1.00 44.31 93 GLU A O 1
ATOM 765 N N . GLN A 1 94 ? 11.721 -23.531 -13.518 1.00 47.53 94 GLN A N 1
ATOM 766 C CA . GLN A 1 94 ? 11.186 -23.092 -14.808 1.00 47.53 94 GLN A CA 1
ATOM 767 C C . GLN A 1 94 ? 12.196 -22.088 -15.346 1.00 47.53 94 GLN A C 1
ATOM 769 O O . GLN A 1 94 ? 12.434 -21.074 -14.690 1.00 47.53 94 GLN A O 1
ATOM 774 N N . ARG A 1 95 ? 12.816 -22.383 -16.498 1.00 54.09 95 ARG A N 1
ATOM 775 C CA . ARG A 1 95 ? 13.677 -21.440 -17.222 1.00 54.09 95 ARG A CA 1
ATOM 776 C C . ARG A 1 95 ? 13.003 -20.075 -17.141 1.00 54.09 95 ARG A C 1
ATOM 778 O O . ARG A 1 95 ? 11.936 -19.910 -17.735 1.00 54.09 95 ARG A O 1
ATOM 785 N N . LYS A 1 96 ? 13.559 -19.154 -16.347 1.00 65.62 96 LYS A N 1
ATOM 786 C CA . LYS A 1 96 ? 13.010 -17.806 -16.199 1.00 65.62 96 LYS A CA 1
ATOM 787 C C . LYS A 1 96 ? 13.028 -17.216 -17.601 1.00 65.62 96 LYS A C 1
ATOM 789 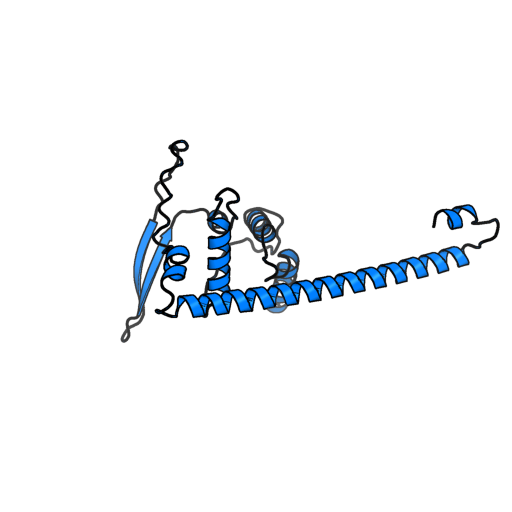O O . LYS A 1 96 ? 14.096 -16.954 -18.145 1.00 65.62 96 LYS A O 1
ATOM 794 N N . LEU A 1 97 ? 11.855 -17.157 -18.229 1.00 85.12 97 LEU A N 1
ATOM 795 C CA . LEU A 1 97 ? 11.710 -16.586 -19.558 1.00 85.12 97 LEU A CA 1
ATOM 796 C C . LEU A 1 97 ? 11.893 -15.094 -19.374 1.00 85.12 97 LEU A C 1
ATOM 798 O O . LEU A 1 97 ? 11.029 -14.423 -18.807 1.00 85.12 97 LEU A O 1
ATOM 802 N N . GLU A 1 98 ? 13.064 -14.631 -19.769 1.00 89.44 98 GLU A N 1
ATOM 803 C CA . GLU A 1 98 ? 13.510 -13.277 -19.550 1.00 89.44 98 GLU A CA 1
ATOM 804 C C . GLU A 1 98 ? 14.173 -12.748 -20.808 1.00 89.44 98 GLU A C 1
ATOM 806 O O . GLU A 1 98 ? 15.073 -13.379 -21.360 1.00 89.44 98 GLU A O 1
ATOM 811 N N . GLU A 1 99 ? 13.752 -11.560 -21.219 1.00 91.94 99 GLU A N 1
ATOM 812 C CA . GLU A 1 99 ? 14.328 -10.849 -22.349 1.00 91.94 99 GLU A CA 1
ATOM 813 C C . GLU A 1 99 ? 14.525 -9.383 -21.967 1.00 91.94 99 GLU A C 1
ATOM 815 O O . GLU A 1 99 ? 13.681 -8.775 -21.304 1.00 91.94 99 GLU A O 1
ATOM 820 N N . SER A 1 100 ? 15.664 -8.815 -22.358 1.00 93.06 100 SER A N 1
ATOM 821 C CA . SER A 1 100 ? 15.988 -7.409 -22.122 1.00 93.06 100 SER A CA 1
ATOM 822 C C . SER A 1 100 ? 16.076 -6.667 -23.447 1.00 93.06 100 SER A C 1
ATOM 824 O O . SER A 1 100 ? 16.701 -7.135 -24.396 1.00 93.06 100 SER A O 1
ATOM 826 N N . PHE A 1 101 ? 15.464 -5.492 -23.493 1.00 94.88 101 PHE A N 1
ATOM 827 C CA . PHE A 1 101 ? 15.358 -4.648 -24.670 1.00 94.88 101 PHE A CA 1
ATOM 828 C C . PHE A 1 101 ? 15.896 -3.266 -24.348 1.00 94.88 101 PHE A C 1
ATOM 830 O O . PHE A 1 101 ? 15.608 -2.705 -23.292 1.00 94.88 101 PHE A O 1
ATOM 837 N N . THR A 1 102 ? 16.613 -2.680 -25.295 1.00 94.25 102 THR A N 1
ATOM 838 C CA . THR A 1 102 ? 17.027 -1.283 -25.216 1.00 94.25 102 THR A CA 1
ATOM 839 C C . THR A 1 102 ? 16.211 -0.482 -26.217 1.00 94.25 102 THR A C 1
ATOM 841 O O . THR A 1 102 ? 16.347 -0.659 -27.428 1.00 94.25 102 THR A O 1
ATOM 844 N N . ILE A 1 103 ? 15.358 0.409 -25.721 1.00 93.69 103 ILE A N 1
ATOM 845 C CA . ILE A 1 103 ? 14.576 1.320 -26.555 1.00 93.69 103 ILE A CA 1
ATOM 846 C C . ILE A 1 103 ? 15.247 2.692 -26.596 1.00 93.69 103 ILE A C 1
ATOM 848 O O . ILE A 1 103 ? 15.796 3.169 -25.604 1.00 93.69 103 ILE A O 1
ATOM 852 N N . HIS A 1 104 ? 15.189 3.339 -27.756 1.00 93.12 104 HIS A N 1
ATOM 853 C CA . HIS A 1 104 ? 15.668 4.704 -27.944 1.00 93.12 104 HIS A CA 1
ATOM 854 C C . HIS A 1 104 ? 14.464 5.600 -28.234 1.00 93.12 104 HIS A C 1
ATOM 856 O O . HIS A 1 104 ? 13.804 5.427 -29.257 1.00 93.12 104 HIS A O 1
ATOM 862 N N . LEU A 1 105 ? 14.170 6.540 -27.336 1.00 92.19 105 LEU A N 1
ATOM 863 C CA . LEU A 1 105 ? 13.033 7.456 -27.436 1.00 92.19 105 LEU A CA 1
ATOM 864 C C . LEU A 1 105 ? 13.504 8.860 -27.830 1.00 92.19 105 LEU A C 1
ATOM 866 O O . LEU A 1 105 ? 14.424 9.400 -27.220 1.00 92.19 105 LEU A O 1
ATOM 870 N N . GLY A 1 106 ? 12.851 9.460 -28.828 1.00 88.88 106 GLY A N 1
ATOM 871 C CA . GLY A 1 106 ? 13.128 10.819 -29.312 1.00 88.88 106 GLY A CA 1
ATOM 872 C C . GLY A 1 106 ? 13.773 10.868 -30.703 1.00 88.88 106 GLY A C 1
ATOM 873 O O . GLY A 1 106 ? 14.412 9.917 -31.151 1.00 88.88 106 GLY A O 1
ATOM 874 N N . ALA A 1 107 ? 13.585 11.988 -31.408 1.00 79.06 107 ALA A N 1
ATOM 875 C CA . ALA A 1 107 ? 14.106 12.185 -32.765 1.00 79.06 107 ALA A CA 1
ATOM 876 C C . ALA A 1 107 ? 15.513 12.815 -32.789 1.00 79.06 107 ALA A C 1
ATOM 878 O O . ALA A 1 107 ? 16.362 12.372 -33.557 1.00 79.06 107 ALA A O 1
ATOM 879 N N . GLN A 1 108 ? 15.768 13.815 -31.936 1.00 76.94 108 GLN A N 1
ATOM 880 C CA . GLN A 1 108 ? 17.033 14.569 -31.887 1.00 76.94 108 GLN A CA 1
ATOM 881 C C . GLN A 1 108 ? 17.890 14.198 -30.667 1.00 76.94 108 GLN A C 1
ATOM 883 O O . GLN A 1 108 ? 19.019 13.747 -30.832 1.00 76.94 108 GLN A O 1
ATOM 888 N N . LEU A 1 109 ? 17.344 14.303 -29.449 1.00 77.88 109 LEU A N 1
ATOM 889 C CA . LEU A 1 109 ? 17.960 13.752 -28.236 1.00 77.88 109 LEU A CA 1
ATOM 890 C C . LEU A 1 109 ? 17.375 12.367 -27.951 1.00 77.88 109 LEU A C 1
ATOM 892 O O . LEU A 1 109 ? 16.387 12.232 -27.230 1.00 77.88 109 LEU A O 1
ATOM 896 N N . LYS A 1 110 ? 17.974 11.332 -28.550 1.00 87.62 110 LYS A N 1
ATOM 897 C CA . LYS A 1 110 ? 17.601 9.942 -28.266 1.00 87.62 110 LYS A CA 1
ATOM 898 C C . LYS A 1 110 ? 17.985 9.590 -26.834 1.00 87.62 110 LYS A C 1
ATOM 900 O O . LYS A 1 110 ? 19.161 9.530 -26.492 1.00 87.62 110 LYS A O 1
ATOM 905 N N . THR A 1 111 ? 16.980 9.321 -26.018 1.00 90.88 111 THR A N 1
ATOM 906 C CA . THR A 1 111 ? 17.138 8.808 -24.658 1.00 90.88 111 THR A CA 1
ATOM 907 C C . THR A 1 111 ? 17.049 7.287 -24.679 1.00 90.88 111 THR A C 1
ATOM 909 O O . THR A 1 111 ? 16.124 6.711 -25.254 1.00 90.88 111 THR A O 1
ATOM 912 N N . MET A 1 112 ? 18.038 6.626 -24.084 1.00 91.88 112 MET A N 1
ATOM 913 C CA . MET A 1 112 ? 18.108 5.169 -24.009 1.00 91.88 112 MET A CA 1
ATOM 914 C C . MET A 1 112 ? 17.380 4.684 -22.753 1.00 91.88 112 MET A C 1
ATOM 916 O O . MET A 1 112 ? 17.692 5.135 -21.654 1.00 91.88 112 MET A O 1
ATOM 920 N N . HIS A 1 113 ? 16.455 3.741 -22.907 1.00 90.62 113 HIS A N 1
ATOM 921 C CA . HIS A 1 113 ? 15.796 3.073 -21.787 1.00 90.62 113 HIS A CA 1
ATOM 922 C C . HIS A 1 113 ? 15.960 1.564 -21.920 1.00 90.62 113 HIS A C 1
ATOM 924 O O . HIS A 1 113 ? 15.842 1.015 -23.015 1.00 90.62 113 HIS A O 1
ATOM 930 N N . ASN A 1 114 ? 16.206 0.893 -20.799 1.00 91.31 114 ASN A N 1
ATOM 931 C CA . ASN A 1 114 ? 16.309 -0.559 -20.745 1.00 91.31 114 ASN A CA 1
ATOM 932 C C . ASN A 1 114 ? 15.032 -1.128 -20.130 1.00 91.31 114 ASN A C 1
ATOM 934 O O . ASN A 1 114 ? 14.648 -0.762 -19.022 1.00 91.31 114 ASN A O 1
ATOM 938 N N . LEU A 1 115 ? 14.377 -2.010 -20.871 1.00 91.31 115 LEU A N 1
ATOM 939 C CA . LEU A 1 115 ? 13.174 -2.728 -20.478 1.00 91.31 115 LEU A CA 1
ATOM 940 C C . LEU A 1 115 ? 13.530 -4.196 -20.290 1.00 91.31 115 LEU A C 1
ATOM 942 O O . LEU A 1 115 ? 14.266 -4.760 -21.094 1.00 91.31 115 LEU A O 1
ATOM 946 N N . ARG A 1 116 ? 12.980 -4.826 -19.257 1.00 90.12 116 ARG A N 1
ATOM 947 C CA . ARG A 1 116 ? 13.138 -6.258 -18.999 1.00 90.12 116 ARG A CA 1
ATOM 948 C C . ARG A 1 116 ? 11.759 -6.887 -18.912 1.00 90.12 116 ARG A C 1
ATOM 950 O O . ARG A 1 116 ? 10.948 -6.472 -18.087 1.00 90.12 116 ARG A O 1
ATOM 957 N N . LEU A 1 117 ? 11.501 -7.869 -19.764 1.00 89.75 117 LEU A N 1
ATOM 958 C CA . LEU A 1 117 ? 10.321 -8.718 -19.692 1.00 89.75 117 LEU A CA 1
ATOM 959 C C . LEU A 1 117 ? 10.703 -9.993 -18.954 1.00 89.75 117 LEU A C 1
ATOM 961 O O . LEU A 1 117 ? 11.726 -10.596 -19.261 1.00 89.75 117 LEU A O 1
ATOM 965 N N . LEU A 1 118 ? 9.894 -10.386 -17.975 1.00 88.00 118 LEU A N 1
ATOM 966 C CA . LEU A 1 118 ? 10.114 -11.575 -17.161 1.00 88.00 118 LEU A CA 1
ATOM 967 C C . LEU A 1 118 ? 8.785 -12.303 -16.971 1.00 88.00 118 LEU A C 1
ATOM 969 O O . LEU A 1 118 ? 7.797 -11.700 -16.554 1.00 88.00 118 LEU A O 1
ATOM 973 N N . ARG A 1 119 ? 8.773 -13.615 -17.209 1.00 88.00 119 ARG A N 1
ATOM 974 C CA . ARG A 1 119 ? 7.688 -14.482 -16.750 1.00 88.00 119 ARG A CA 1
ATOM 975 C C . ARG A 1 119 ? 7.920 -14.842 -15.286 1.00 88.00 119 ARG A C 1
ATOM 977 O O . ARG A 1 119 ? 8.776 -15.669 -14.983 1.00 88.00 119 ARG A O 1
ATOM 984 N N . ALA A 1 120 ? 7.140 -14.246 -14.398 1.00 85.06 120 ALA A N 1
ATOM 985 C CA . ALA A 1 120 ? 7.125 -14.574 -12.979 1.00 85.06 120 ALA A CA 1
ATOM 986 C C . ALA A 1 120 ? 5.775 -14.190 -12.356 1.00 85.06 120 ALA A C 1
ATOM 988 O O . ALA A 1 120 ? 5.050 -13.365 -12.914 1.00 85.06 120 ALA A O 1
ATOM 989 N N . ASP A 1 121 ? 5.451 -14.774 -11.201 1.00 84.25 121 ASP A N 1
ATOM 990 C CA . ASP A 1 121 ? 4.368 -14.264 -10.359 1.00 84.25 121 ASP A CA 1
ATOM 991 C C . ASP A 1 121 ? 4.857 -12.999 -9.644 1.00 84.25 121 ASP A C 1
ATOM 993 O O . ASP A 1 121 ? 5.830 -13.016 -8.890 1.00 84.25 121 ASP A O 1
ATOM 997 N N . MET A 1 122 ? 4.179 -11.884 -9.899 1.00 81.94 122 MET A N 1
ATOM 998 C CA . MET A 1 122 ? 4.497 -10.590 -9.308 1.00 81.94 122 MET A CA 1
ATOM 999 C C . MET A 1 122 ? 4.370 -10.611 -7.777 1.00 81.94 122 MET A C 1
ATOM 1001 O O . MET A 1 122 ? 5.161 -9.968 -7.087 1.00 81.94 122 MET A O 1
ATOM 1005 N N . LEU A 1 123 ? 3.419 -11.377 -7.232 1.00 84.06 123 LEU A N 1
ATOM 1006 C CA . LEU A 1 123 ? 3.200 -11.435 -5.788 1.00 84.06 123 LEU A CA 1
ATOM 1007 C C . LEU A 1 123 ? 4.350 -12.127 -5.054 1.00 84.06 123 LEU A C 1
ATOM 1009 O O . LEU A 1 123 ? 4.586 -11.824 -3.887 1.00 84.06 123 LEU A O 1
ATOM 1013 N N . ASP A 1 124 ? 5.115 -12.995 -5.720 1.00 81.06 124 ASP A N 1
ATOM 1014 C CA . ASP A 1 124 ? 6.294 -13.629 -5.119 1.00 81.06 124 ASP A CA 1
ATOM 1015 C C . ASP A 1 124 ? 7.420 -12.634 -4.808 1.00 81.06 124 ASP A C 1
ATOM 1017 O O . ASP A 1 124 ? 8.227 -12.893 -3.913 1.00 81.06 124 ASP A O 1
ATOM 1021 N N . PHE A 1 125 ? 7.450 -11.483 -5.488 1.00 78.00 125 PHE A N 1
ATOM 1022 C CA . PHE A 1 125 ? 8.362 -10.378 -5.169 1.00 78.00 125 PHE A CA 1
ATOM 1023 C C . PHE A 1 125 ? 7.845 -9.498 -4.027 1.00 78.00 125 PHE A C 1
ATOM 1025 O O . PHE A 1 125 ? 8.628 -8.802 -3.387 1.00 78.00 125 PHE A O 1
ATOM 1032 N N . CYS A 1 126 ? 6.538 -9.522 -3.763 1.00 78.19 126 CYS A N 1
ATOM 1033 C CA . CYS A 1 126 ? 5.917 -8.748 -2.690 1.00 78.19 126 CYS A CA 1
ATOM 1034 C C . CYS A 1 126 ? 5.872 -9.515 -1.355 1.00 78.19 126 CYS A C 1
ATOM 1036 O O . CYS A 1 126 ? 5.805 -8.897 -0.294 1.00 78.19 126 CYS A O 1
ATOM 1038 N N . LYS A 1 127 ? 5.901 -10.854 -1.389 1.00 77.00 127 LYS A N 1
ATOM 1039 C CA . LYS A 1 127 ? 5.815 -11.718 -0.200 1.00 77.00 127 LYS A CA 1
ATOM 1040 C C . LYS A 1 127 ? 7.055 -11.629 0.687 1.00 77.00 127 LYS A C 1
ATOM 1042 O O . LYS A 1 127 ? 8.198 -11.669 0.224 1.00 77.00 127 LYS A O 1
ATOM 1047 N N . HIS A 1 128 ? 6.836 -11.662 1.999 1.00 69.50 128 HIS A N 1
ATOM 1048 C CA . HIS A 1 128 ? 7.923 -11.708 2.973 1.00 69.50 128 HIS A CA 1
ATOM 1049 C C . HIS A 1 128 ? 8.434 -13.147 3.166 1.00 69.50 128 HIS A C 1
ATOM 1051 O O . HIS A 1 128 ? 7.815 -13.968 3.845 1.00 69.50 128 HIS A O 1
ATOM 1057 N N . LYS A 1 129 ? 9.616 -13.480 2.622 1.00 66.56 129 LYS A N 1
ATOM 1058 C CA . LYS A 1 129 ? 10.239 -14.810 2.800 1.00 66.56 129 LYS A CA 1
ATOM 1059 C C . LYS A 1 129 ? 10.793 -15.000 4.221 1.00 66.56 129 LYS A C 1
ATOM 1061 O O . LYS A 1 129 ? 11.985 -14.831 4.450 1.00 66.56 129 LYS A O 1
ATOM 1066 N N . ARG A 1 130 ? 9.954 -15.428 5.171 1.00 57.47 130 ARG A N 1
ATOM 1067 C CA . ARG A 1 130 ? 10.284 -15.633 6.606 1.00 57.47 130 ARG A CA 1
ATOM 1068 C C . ARG A 1 130 ? 11.503 -16.531 6.920 1.00 57.47 130 ARG A C 1
ATOM 1070 O O . ARG A 1 130 ? 11.980 -16.505 8.049 1.00 57.47 130 ARG A O 1
ATOM 1077 N N . ASN A 1 131 ? 12.039 -17.283 5.954 1.00 48.31 131 ASN A N 1
ATOM 1078 C CA . ASN A 1 131 ? 13.040 -18.336 6.190 1.00 48.31 131 ASN A CA 1
ATOM 1079 C C . ASN A 1 131 ? 14.512 -17.956 5.936 1.00 48.31 131 ASN A C 1
ATOM 1081 O O . ASN A 1 131 ? 15.378 -18.814 6.093 1.00 48.31 131 ASN A O 1
ATOM 1085 N N . HIS A 1 132 ? 14.844 -16.704 5.605 1.00 52.34 132 HIS A N 1
ATOM 1086 C CA . HIS A 1 132 ? 16.250 -16.279 5.541 1.00 52.34 132 HIS A CA 1
ATOM 1087 C C . HIS A 1 132 ? 16.649 -15.494 6.791 1.00 52.34 132 HIS A C 1
ATOM 1089 O O . HIS A 1 132 ? 16.226 -14.356 6.978 1.00 52.34 132 HIS A O 1
ATOM 1095 N N . ARG A 1 133 ? 17.531 -16.088 7.610 1.00 50.75 133 ARG A N 1
ATOM 1096 C CA . ARG A 1 133 ? 18.049 -15.539 8.882 1.00 50.75 133 ARG A CA 1
ATOM 1097 C C . ARG A 1 133 ? 18.712 -14.149 8.776 1.00 50.75 133 ARG A C 1
ATOM 1099 O O . ARG A 1 133 ? 18.930 -13.528 9.807 1.00 50.75 133 ARG A O 1
ATOM 1106 N N . SER A 1 134 ? 18.978 -13.644 7.566 1.00 50.91 134 SER A N 1
ATOM 1107 C CA . SER A 1 134 ? 19.529 -12.296 7.327 1.00 50.91 134 SER A CA 1
ATOM 1108 C C . SER A 1 134 ? 18.824 -11.501 6.202 1.00 50.91 134 SER A C 1
ATOM 1110 O O . SER A 1 134 ? 18.760 -10.276 6.247 1.00 50.91 134 SER A O 1
ATOM 1112 N N . GLY A 1 135 ? 18.202 -12.171 5.219 1.00 52.53 135 GLY A N 1
ATOM 1113 C CA . GLY A 1 135 ? 17.685 -11.521 4.000 1.00 52.53 135 GLY A CA 1
ATOM 1114 C C . GLY A 1 135 ? 16.396 -10.700 4.161 1.00 52.53 135 GLY A C 1
ATOM 1115 O O . GLY A 1 135 ? 16.196 -9.732 3.433 1.00 52.53 135 GLY A O 1
ATOM 1116 N N . VAL A 1 136 ? 15.531 -11.030 5.128 1.00 54.78 136 VAL A N 1
ATOM 1117 C CA . VAL A 1 136 ? 14.238 -10.327 5.308 1.00 54.78 136 VAL A CA 1
ATOM 1118 C C . VAL A 1 136 ? 14.434 -8.881 5.763 1.00 54.78 136 VAL A C 1
ATOM 1120 O O . VAL A 1 136 ? 13.713 -7.988 5.322 1.00 54.78 136 VAL A O 1
ATOM 1123 N N . LYS A 1 137 ? 15.428 -8.641 6.626 1.00 61.12 137 LYS A N 1
ATOM 1124 C CA . LYS A 1 137 ? 15.756 -7.297 7.121 1.00 61.12 137 LYS A CA 1
ATOM 1125 C C . LYS A 1 137 ? 16.346 -6.426 6.011 1.00 61.12 137 LYS A C 1
ATOM 1127 O O . LYS A 1 137 ? 15.991 -5.256 5.917 1.00 61.12 137 LYS A O 1
ATOM 1132 N N . LEU A 1 138 ? 17.176 -7.012 5.144 1.00 66.12 138 LEU A N 1
ATOM 1133 C CA . LEU A 1 138 ? 17.777 -6.310 4.012 1.00 66.12 138 LEU A CA 1
ATOM 1134 C C . LEU A 1 138 ? 16.739 -5.942 2.944 1.00 66.12 138 LEU A C 1
ATOM 1136 O O . LEU A 1 138 ? 16.735 -4.806 2.486 1.00 66.12 138 LEU A O 1
ATOM 1140 N N . HIS A 1 139 ? 15.822 -6.852 2.596 1.00 68.88 139 HIS A N 1
ATOM 1141 C CA . HIS A 1 139 ? 14.769 -6.556 1.617 1.00 68.88 139 HIS A CA 1
ATOM 1142 C C . HIS A 1 139 ? 13.872 -5.404 2.080 1.00 68.88 139 HIS A C 1
ATOM 1144 O O . HIS A 1 139 ? 13.628 -4.467 1.328 1.00 68.88 139 HIS A O 1
ATOM 1150 N N . ARG A 1 140 ? 13.436 -5.423 3.347 1.00 74.69 140 ARG A N 1
ATOM 1151 C CA . ARG A 1 140 ? 12.622 -4.337 3.918 1.00 74.69 140 ARG A CA 1
ATOM 1152 C C . ARG A 1 140 ? 13.362 -3.008 3.920 1.00 74.69 140 ARG A C 1
ATOM 1154 O O . ARG A 1 140 ? 12.795 -1.992 3.532 1.00 74.69 140 ARG A O 1
ATOM 1161 N N . LEU A 1 141 ? 14.644 -3.028 4.276 1.00 76.44 141 LEU A N 1
ATOM 1162 C CA . LEU A 1 141 ? 15.485 -1.843 4.205 1.00 76.44 141 LEU A CA 1
ATOM 1163 C C . LEU A 1 141 ? 15.606 -1.307 2.772 1.00 76.44 141 LEU A C 1
ATOM 1165 O O . LEU A 1 141 ? 15.486 -0.107 2.562 1.00 76.44 141 LEU A O 1
ATOM 1169 N N . GLN A 1 142 ? 15.802 -2.178 1.780 1.00 75.88 142 GLN A N 1
ATOM 1170 C CA . GLN A 1 142 ? 15.866 -1.792 0.368 1.00 75.88 142 GLN A CA 1
ATOM 1171 C C . GLN A 1 142 ? 14.538 -1.208 -0.135 1.00 75.88 142 GLN A C 1
ATOM 1173 O O . GLN A 1 142 ? 14.540 -0.207 -0.858 1.00 75.88 142 GLN A O 1
ATOM 1178 N N . THR A 1 143 ? 13.405 -1.789 0.267 1.00 79.50 143 THR A N 1
ATOM 1179 C CA . THR A 1 143 ? 12.074 -1.249 -0.036 1.00 79.50 143 THR A CA 1
ATOM 1180 C C . THR A 1 143 ? 11.889 0.130 0.592 1.00 79.50 143 THR A C 1
ATOM 1182 O O . THR A 1 143 ? 11.468 1.050 -0.104 1.00 79.50 143 THR A O 1
ATOM 1185 N N . ALA A 1 144 ? 12.267 0.312 1.859 1.00 82.75 144 ALA A N 1
ATOM 1186 C CA . ALA A 1 144 ? 12.184 1.604 2.537 1.00 82.75 144 ALA A CA 1
ATOM 1187 C C . ALA A 1 144 ? 13.117 2.655 1.914 1.00 82.75 144 ALA A C 1
ATOM 1189 O O . ALA A 1 144 ? 12.698 3.782 1.659 1.00 82.75 144 ALA A O 1
ATOM 1190 N N . LEU A 1 145 ? 14.360 2.282 1.588 1.00 82.12 145 LEU A N 1
ATOM 1191 C CA . LEU A 1 145 ? 15.303 3.143 0.867 1.00 82.12 145 LEU A CA 1
ATOM 1192 C C . LEU A 1 145 ? 14.726 3.592 -0.477 1.00 82.12 145 LEU A C 1
ATOM 1194 O O . LEU A 1 145 ? 14.870 4.754 -0.841 1.00 82.12 145 LEU A O 1
ATOM 1198 N N . SER A 1 146 ? 14.052 2.689 -1.196 1.00 82.81 146 SER A N 1
ATOM 1199 C CA . SER A 1 146 ? 13.382 3.008 -2.461 1.00 82.81 146 SER A CA 1
ATOM 1200 C C . SER A 1 146 ? 12.180 3.932 -2.246 1.00 82.81 146 SER A C 1
ATOM 1202 O O . SER A 1 146 ? 12.044 4.913 -2.973 1.00 82.81 146 SER A O 1
ATOM 1204 N N . LEU A 1 147 ? 11.355 3.667 -1.227 1.00 84.88 147 LEU A N 1
ATOM 1205 C CA . LEU A 1 147 ? 10.168 4.455 -0.877 1.00 84.88 147 LEU A CA 1
ATOM 1206 C C . LEU A 1 147 ? 10.507 5.911 -0.528 1.00 84.88 147 LEU A C 1
ATOM 1208 O O . LEU A 1 147 ? 9.786 6.820 -0.928 1.00 84.88 147 LEU A O 1
ATOM 1212 N N . TYR A 1 148 ? 11.604 6.130 0.198 1.00 86.06 148 TYR A N 1
ATOM 1213 C CA . TYR A 1 148 ? 12.079 7.465 0.574 1.00 86.06 148 TYR A CA 1
ATOM 1214 C C . TYR A 1 148 ? 13.066 8.073 -0.431 1.00 86.06 148 TYR A C 1
ATOM 1216 O O . TYR A 1 148 ? 13.604 9.158 -0.199 1.00 86.06 148 TYR A O 1
ATOM 1224 N N . SER A 1 149 ? 13.334 7.385 -1.543 1.00 83.38 149 SER A N 1
ATOM 1225 C CA . SER A 1 149 ? 14.177 7.916 -2.609 1.00 83.38 149 SER A CA 1
ATOM 1226 C C . SER A 1 149 ? 13.412 8.894 -3.503 1.00 83.38 149 SER A C 1
ATOM 1228 O O . SER A 1 149 ? 12.190 8.991 -3.479 1.00 83.38 149 SER A O 1
ATOM 1230 N N . THR A 1 150 ? 14.148 9.600 -4.358 1.00 81.00 150 THR A N 1
ATOM 1231 C CA . THR A 1 150 ? 13.575 10.426 -5.430 1.00 81.00 150 THR A CA 1
ATOM 1232 C C . THR A 1 150 ? 13.206 9.612 -6.675 1.00 81.00 150 THR A C 1
ATOM 1234 O O . THR A 1 150 ? 12.790 10.189 -7.677 1.00 81.00 150 THR A O 1
ATOM 1237 N N . SER A 1 151 ? 13.416 8.292 -6.659 1.00 80.25 151 SER A N 1
ATOM 1238 C CA . SER A 1 151 ? 13.144 7.412 -7.793 1.00 80.25 151 SER A CA 1
ATOM 1239 C C . SER A 1 151 ? 11.721 6.876 -7.711 1.00 80.25 151 SER A C 1
ATOM 1241 O O . SER A 1 151 ? 11.322 6.299 -6.703 1.00 80.25 151 SER A O 1
ATOM 1243 N N . LEU A 1 152 ? 10.963 7.017 -8.797 1.00 82.25 152 LEU A N 1
ATOM 1244 C CA . LEU A 1 152 ? 9.632 6.430 -8.887 1.00 82.25 152 LEU A CA 1
ATOM 1245 C C . LEU A 1 152 ? 9.741 4.903 -8.995 1.00 82.25 152 LEU A C 1
ATOM 1247 O O . LEU A 1 152 ? 10.372 4.380 -9.914 1.00 82.25 152 LEU A O 1
ATOM 1251 N N . CYS A 1 153 ? 9.082 4.198 -8.082 1.00 80.81 153 CYS A N 1
ATOM 1252 C CA . CYS A 1 153 ? 8.858 2.760 -8.145 1.00 80.81 153 CYS A CA 1
ATOM 1253 C C . CYS A 1 153 ? 7.361 2.509 -7.965 1.00 80.81 153 CYS A C 1
ATOM 1255 O O . CYS A 1 153 ? 6.725 3.131 -7.116 1.00 80.81 153 CYS A O 1
ATOM 1257 N N . GLY A 1 154 ? 6.786 1.632 -8.781 1.00 83.50 154 GLY A N 1
ATOM 1258 C CA . GLY A 1 154 ? 5.355 1.376 -8.760 1.00 83.50 154 GLY A CA 1
ATOM 1259 C C . GLY A 1 154 ? 5.019 -0.012 -9.273 1.00 83.50 154 GLY A C 1
ATOM 1260 O O . GLY A 1 154 ? 5.754 -0.593 -10.071 1.00 83.50 154 GLY A O 1
ATOM 1261 N N . LEU A 1 155 ? 3.885 -0.521 -8.805 1.00 85.06 155 LEU A N 1
ATOM 1262 C CA . LEU A 1 155 ? 3.316 -1.792 -9.218 1.00 85.06 155 LEU A CA 1
ATOM 1263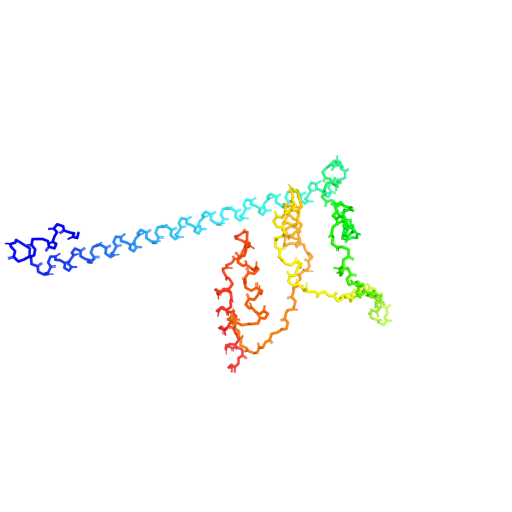 C C . LEU A 1 155 ? 1.999 -1.522 -9.937 1.00 85.06 155 LEU A C 1
ATOM 1265 O O . LEU A 1 155 ? 1.107 -0.899 -9.365 1.00 85.06 155 LEU A O 1
ATOM 1269 N N . VAL A 1 156 ? 1.863 -1.997 -11.173 1.00 88.19 156 VAL A N 1
ATOM 1270 C CA . VAL A 1 156 ? 0.590 -1.937 -11.899 1.00 88.19 156 VAL A CA 1
ATOM 1271 C C . VAL A 1 156 ? 0.002 -3.336 -11.934 1.00 88.19 156 VAL A C 1
ATOM 1273 O O . VAL A 1 156 ? 0.505 -4.211 -12.637 1.00 88.19 156 VAL A O 1
ATOM 1276 N N . LEU A 1 157 ? -1.064 -3.535 -11.165 1.00 86.75 157 LEU A N 1
ATOM 1277 C CA . LEU A 1 157 ? -1.804 -4.787 -11.127 1.00 86.75 157 LEU A CA 1
ATOM 1278 C C . LEU A 1 157 ? -3.092 -4.640 -11.935 1.00 86.75 157 LEU A C 1
ATOM 1280 O O . LEU A 1 157 ? -3.930 -3.789 -11.637 1.00 86.75 157 LEU A O 1
ATOM 1284 N N . LEU A 1 158 ? -3.258 -5.477 -12.957 1.00 86.88 158 LEU A N 1
ATOM 1285 C CA . LEU A 1 158 ? -4.493 -5.520 -13.734 1.00 86.88 158 LEU A CA 1
ATOM 1286 C C . LEU A 1 158 ? -5.559 -6.290 -12.952 1.00 86.88 158 LEU A C 1
ATOM 1288 O O . LEU A 1 158 ? -5.349 -7.436 -12.555 1.00 86.88 158 LEU A O 1
ATOM 1292 N N . VAL A 1 159 ? -6.704 -5.649 -12.737 1.00 85.38 159 VAL A N 1
ATOM 1293 C CA . VAL A 1 159 ? -7.822 -6.179 -11.951 1.00 85.38 159 VAL A CA 1
ATOM 1294 C C . VAL A 1 159 ? -9.149 -5.947 -12.676 1.00 85.38 159 VAL A C 1
ATOM 1296 O O . VAL A 1 159 ? -9.216 -5.205 -13.655 1.00 85.38 159 VAL A O 1
ATOM 1299 N N . ASP A 1 160 ? -10.216 -6.600 -12.215 1.00 85.06 160 ASP A N 1
ATOM 1300 C CA . ASP A 1 160 ? -11.572 -6.339 -12.704 1.00 85.06 160 ASP A CA 1
ATOM 1301 C C . ASP A 1 160 ? -12.083 -4.954 -12.250 1.00 85.06 160 ASP A C 1
ATOM 1303 O O . ASP A 1 160 ? -11.512 -4.291 -11.387 1.00 85.06 160 ASP A O 1
ATOM 1307 N N . ASN A 1 161 ? -13.218 -4.511 -12.799 1.00 82.38 161 ASN A N 1
ATOM 1308 C CA . ASN A 1 161 ? -13.816 -3.202 -12.486 1.00 82.38 161 ASN A CA 1
ATOM 1309 C C . ASN A 1 161 ? -14.392 -3.107 -11.050 1.00 82.38 161 ASN A C 1
ATOM 1311 O O . ASN A 1 161 ? -15.051 -2.130 -10.700 1.00 82.38 161 ASN A O 1
ATOM 1315 N N . ARG A 1 162 ? -14.215 -4.138 -10.215 1.00 83.81 162 ARG A N 1
ATOM 1316 C CA . ARG A 1 162 ? -14.726 -4.173 -8.840 1.00 83.81 162 ARG A CA 1
ATOM 1317 C C . ARG A 1 162 ? -13.585 -3.868 -7.881 1.00 83.81 162 ARG A C 1
ATOM 1319 O O . ARG A 1 162 ? -12.757 -4.729 -7.601 1.00 83.81 162 ARG A O 1
ATOM 1326 N N . ILE A 1 163 ? -13.570 -2.665 -7.328 1.00 82.88 163 ILE A N 1
ATOM 1327 C CA . ILE A 1 163 ? -12.546 -2.227 -6.373 1.00 82.88 163 ILE A CA 1
ATOM 1328 C C . ILE A 1 163 ? -12.832 -2.895 -5.020 1.00 82.88 163 ILE A C 1
ATOM 1330 O O . ILE A 1 163 ? -13.594 -2.370 -4.226 1.00 82.88 163 ILE A O 1
ATOM 1334 N N . ASN A 1 164 ? -12.319 -4.102 -4.778 1.00 84.19 164 ASN A N 1
ATOM 1335 C CA . ASN A 1 164 ? -12.473 -4.835 -3.514 1.00 84.19 164 ASN A CA 1
ATOM 1336 C C . ASN A 1 164 ? -11.378 -5.902 -3.348 1.00 84.19 164 ASN A C 1
ATOM 1338 O O . ASN A 1 164 ? -10.679 -6.219 -4.306 1.00 84.19 164 ASN A O 1
ATOM 1342 N N . SER A 1 165 ? -11.258 -6.495 -2.160 1.00 82.69 165 SER A N 1
ATOM 1343 C CA . SER A 1 165 ? -10.231 -7.496 -1.821 1.00 82.69 165 SER A CA 1
ATOM 1344 C C . SER A 1 165 ? -10.767 -8.935 -1.687 1.00 82.69 165 SER A C 1
ATOM 1346 O O . SER A 1 165 ? -10.088 -9.800 -1.145 1.00 82.69 165 SER A O 1
ATOM 1348 N N . TYR A 1 166 ? -11.974 -9.240 -2.184 1.00 81.94 166 TYR A N 1
ATOM 1349 C CA . TYR A 1 166 ? -12.657 -10.506 -1.856 1.00 81.94 166 TYR A CA 1
ATOM 1350 C C . TYR A 1 166 ? -12.268 -11.725 -2.705 1.00 81.94 166 TYR A C 1
ATOM 1352 O O . TYR A 1 166 ? -12.508 -12.855 -2.284 1.00 81.94 166 TYR A O 1
ATOM 1360 N N . SER A 1 167 ? -11.719 -11.540 -3.910 1.00 85.00 167 SER A N 1
ATOM 1361 C CA . SER A 1 167 ? -11.496 -12.660 -4.836 1.00 85.00 167 SER A CA 1
ATOM 1362 C C . SER A 1 167 ? -10.293 -12.473 -5.757 1.00 85.00 167 SER A C 1
ATOM 1364 O O . SER A 1 167 ? -9.897 -11.347 -6.074 1.00 85.00 167 SER A O 1
ATOM 1366 N N . GLY A 1 168 ? -9.749 -13.608 -6.204 1.00 86.56 168 GLY A N 1
ATOM 1367 C CA . GLY A 1 168 ? -8.654 -13.710 -7.162 1.00 86.56 168 GLY A CA 1
ATOM 1368 C C . GLY A 1 168 ? -7.392 -12.983 -6.707 1.00 86.56 168 GLY A C 1
ATOM 1369 O O . GLY A 1 168 ? -7.111 -12.872 -5.514 1.00 86.56 168 GLY A O 1
ATOM 1370 N N . ILE A 1 169 ? -6.679 -12.419 -7.682 1.00 85.88 169 ILE A N 1
ATOM 1371 C CA . ILE A 1 169 ? -5.405 -11.725 -7.467 1.00 85.88 169 ILE A CA 1
ATOM 1372 C C . ILE A 1 169 ? -5.507 -10.556 -6.476 1.00 85.88 169 ILE A C 1
ATOM 1374 O O . ILE A 1 169 ? -4.546 -10.260 -5.778 1.00 85.88 169 ILE A O 1
ATOM 1378 N N . LYS A 1 170 ? -6.681 -9.919 -6.354 1.00 88.75 170 LYS A N 1
ATOM 1379 C CA . LYS A 1 170 ? -6.906 -8.816 -5.405 1.00 88.75 170 LYS A CA 1
ATOM 1380 C C . LYS A 1 170 ? -6.861 -9.291 -3.958 1.00 88.75 170 LYS A C 1
ATOM 1382 O O . LYS A 1 170 ? -6.321 -8.591 -3.110 1.00 88.75 170 LYS A O 1
ATOM 1387 N N . ARG A 1 171 ? -7.424 -10.471 -3.679 1.00 90.06 171 ARG A N 1
ATOM 1388 C CA . ARG A 1 171 ? -7.385 -11.081 -2.344 1.00 90.06 171 ARG A CA 1
ATOM 1389 C C . ARG A 1 171 ? -5.966 -11.494 -1.989 1.00 90.06 171 ARG A C 1
ATOM 1391 O O . ARG A 1 171 ? -5.502 -11.229 -0.882 1.00 90.06 171 ARG A O 1
ATOM 1398 N N . ASP A 1 172 ? -5.280 -12.122 -2.935 1.00 89.19 172 ASP A N 1
ATOM 1399 C CA . ASP A 1 172 ? -3.918 -12.594 -2.718 1.00 89.19 172 ASP A CA 1
ATOM 1400 C C . ASP A 1 172 ? -2.964 -11.398 -2.526 1.00 89.19 172 ASP A C 1
ATOM 1402 O O . ASP A 1 172 ? -2.157 -11.400 -1.599 1.00 89.19 172 ASP A O 1
ATOM 1406 N N . PHE A 1 173 ? -3.139 -10.314 -3.293 1.00 88.94 173 PHE A N 1
ATOM 1407 C CA . PHE A 1 173 ? -2.434 -9.045 -3.084 1.00 88.94 173 PHE A CA 1
ATOM 1408 C C . PHE A 1 173 ? -2.756 -8.410 -1.724 1.00 88.94 173 PHE A C 1
ATOM 1410 O O . PHE A 1 173 ? -1.839 -8.058 -0.987 1.00 88.94 173 PHE A O 1
ATOM 1417 N N . ALA A 1 174 ? -4.036 -8.318 -1.347 1.00 89.25 174 ALA A N 1
ATOM 1418 C CA . ALA A 1 174 ? -4.444 -7.773 -0.050 1.00 89.25 174 ALA A CA 1
ATOM 1419 C C . ALA A 1 174 ? -3.840 -8.561 1.123 1.00 89.25 174 ALA A C 1
ATOM 1421 O O . ALA A 1 174 ? -3.381 -7.960 2.091 1.00 89.25 174 ALA A O 1
ATOM 1422 N N . THR A 1 175 ? -3.764 -9.889 0.998 1.00 89.12 175 THR A N 1
ATOM 1423 C CA . THR A 1 175 ? -3.108 -10.760 1.985 1.00 89.12 175 THR A CA 1
ATOM 1424 C C . THR A 1 175 ? -1.642 -10.371 2.146 1.00 89.12 175 THR A C 1
ATOM 1426 O O . THR A 1 175 ? -1.189 -10.163 3.266 1.00 89.12 175 THR A O 1
ATOM 1429 N N . VAL A 1 176 ? -0.917 -10.187 1.036 1.00 87.00 176 VAL A N 1
ATOM 1430 C CA . VAL A 1 176 ? 0.494 -9.768 1.062 1.00 87.00 176 VAL A CA 1
ATOM 1431 C C . VAL A 1 176 ? 0.663 -8.371 1.669 1.00 87.00 176 VAL A C 1
ATOM 1433 O O . VAL A 1 176 ? 1.565 -8.167 2.479 1.00 87.00 176 VAL A O 1
ATOM 1436 N N . CYS A 1 177 ? -0.218 -7.417 1.354 1.00 84.19 177 CYS A N 1
ATOM 1437 C CA . CYS A 1 177 ? -0.186 -6.078 1.956 1.00 84.19 177 CYS A CA 1
ATOM 1438 C C . CYS A 1 177 ? -0.398 -6.103 3.476 1.00 84.19 177 CYS A C 1
ATOM 1440 O O . CYS A 1 177 ? 0.195 -5.300 4.194 1.00 84.19 177 CYS A O 1
ATOM 1442 N N . GLN A 1 178 ? -1.230 -7.019 3.975 1.00 83.62 178 GLN A N 1
ATOM 1443 C CA . GLN A 1 178 ? -1.492 -7.170 5.406 1.00 83.62 178 GLN A CA 1
ATOM 1444 C C . GLN A 1 178 ? -0.343 -7.862 6.157 1.00 83.62 178 GLN A C 1
ATOM 1446 O O . GLN A 1 178 ? -0.240 -7.703 7.373 1.00 83.62 178 GLN A O 1
ATOM 1451 N N . GLU A 1 179 ? 0.544 -8.596 5.471 1.00 79.19 179 GLU A N 1
ATOM 1452 C CA . GLU A 1 179 ? 1.698 -9.239 6.116 1.00 79.19 179 GLU A CA 1
ATOM 1453 C C . GLU A 1 179 ? 2.672 -8.219 6.719 1.00 79.19 179 GLU A C 1
ATOM 1455 O O . GLU A 1 179 ? 3.291 -8.500 7.750 1.00 79.19 179 GLU A O 1
ATOM 1460 N N . CYS A 1 180 ? 2.838 -7.053 6.081 1.00 67.69 180 CYS A N 1
ATOM 1461 C CA . CYS A 1 180 ? 3.719 -5.997 6.568 1.00 67.69 180 CYS A CA 1
ATOM 1462 C C . CYS A 1 180 ? 3.407 -4.649 5.901 1.00 67.69 180 CYS A C 1
ATOM 1464 O O . CYS A 1 180 ? 3.692 -4.456 4.722 1.00 67.69 180 CYS A O 1
ATOM 1466 N N . THR A 1 181 ? 2.866 -3.694 6.660 1.00 65.94 181 THR A N 1
ATOM 1467 C CA . THR A 1 181 ? 2.679 -2.304 6.194 1.00 65.94 181 THR A CA 1
ATOM 1468 C C . THR A 1 181 ? 3.778 -1.364 6.684 1.00 65.94 181 THR A C 1
ATOM 1470 O O . THR A 1 181 ? 3.807 -0.195 6.292 1.00 65.94 181 THR A O 1
ATOM 1473 N N . ASP A 1 182 ? 4.640 -1.844 7.589 1.00 70.06 182 ASP A N 1
ATOM 1474 C CA . ASP A 1 182 ? 5.638 -1.063 8.327 1.00 70.06 182 ASP A CA 1
ATOM 1475 C C . ASP A 1 182 ? 5.096 0.250 8.899 1.00 70.06 182 ASP A C 1
ATOM 1477 O O . ASP A 1 182 ? 5.847 1.195 9.104 1.00 70.06 182 ASP A O 1
ATOM 1481 N N . PHE A 1 183 ? 3.780 0.330 9.123 1.00 73.25 183 PHE A N 1
ATOM 1482 C CA . PHE A 1 183 ? 3.075 1.543 9.538 1.00 73.25 183 PHE A CA 1
ATOM 1483 C C . PHE A 1 183 ? 3.209 2.739 8.576 1.00 73.25 183 PHE A C 1
ATOM 1485 O O . PHE A 1 183 ? 2.834 3.862 8.911 1.00 73.25 183 PHE A O 1
ATOM 1492 N N . HIS A 1 184 ? 3.708 2.526 7.356 1.00 81.69 184 HIS A N 1
ATOM 1493 C CA . HIS A 1 184 ? 3.886 3.602 6.380 1.00 81.69 184 HIS A CA 1
ATOM 1494 C C . HIS A 1 184 ? 2.561 4.008 5.743 1.00 81.69 184 HIS A C 1
ATOM 1496 O O . HIS A 1 184 ? 2.370 5.187 5.420 1.00 81.69 184 HIS A O 1
ATOM 1502 N N . PHE A 1 185 ? 1.654 3.040 5.605 1.00 85.50 185 PHE A N 1
ATOM 1503 C CA . PHE A 1 185 ? 0.380 3.178 4.919 1.00 85.50 185 PHE A CA 1
ATOM 1504 C C . PHE A 1 185 ? -0.790 2.721 5.801 1.00 85.50 185 PHE A C 1
ATOM 1506 O O . PHE A 1 185 ? -0.612 1.816 6.625 1.00 85.50 185 PHE A O 1
ATOM 1513 N N . PRO A 1 186 ? -1.988 3.307 5.607 1.00 86.25 186 PRO A N 1
ATOM 1514 C CA . PRO A 1 186 ? -3.230 2.793 6.177 1.00 86.25 186 PRO A CA 1
ATOM 1515 C C . PRO A 1 186 ? -3.520 1.359 5.725 1.00 86.25 186 PRO A C 1
ATOM 1517 O O . PRO A 1 186 ? -2.871 0.826 4.820 1.00 86.25 186 PRO A O 1
ATOM 1520 N N . ARG A 1 187 ? -4.533 0.730 6.320 1.00 86.31 187 ARG A N 1
ATOM 1521 C CA . ARG A 1 187 ? -4.962 -0.610 5.902 1.00 86.31 187 ARG A CA 1
ATOM 1522 C C . ARG A 1 187 ? -5.424 -0.608 4.445 1.00 86.31 187 ARG A C 1
ATOM 1524 O O . ARG A 1 187 ? -5.904 0.405 3.938 1.00 86.31 187 ARG A O 1
ATOM 1531 N N . ILE A 1 188 ? -5.266 -1.742 3.765 1.00 88.12 188 ILE A N 1
ATOM 1532 C CA . ILE A 1 188 ? -5.625 -1.851 2.345 1.00 88.12 188 ILE A CA 1
ATOM 1533 C C . ILE A 1 188 ? -7.119 -1.587 2.128 1.00 88.12 188 ILE A C 1
ATOM 1535 O O . ILE A 1 188 ? -7.493 -0.988 1.128 1.00 88.12 188 ILE A O 1
ATOM 1539 N N . GLU A 1 189 ? -7.965 -1.955 3.088 1.00 88.06 189 GLU A N 1
ATOM 1540 C CA . GLU A 1 189 ? -9.404 -1.692 3.063 1.00 88.06 189 GLU A CA 1
ATOM 1541 C C . GLU A 1 189 ? -9.696 -0.186 3.036 1.00 88.06 189 GLU A C 1
ATOM 1543 O O . GLU A 1 189 ? -10.381 0.284 2.132 1.00 88.06 189 GLU A O 1
ATOM 1548 N N . GLU A 1 190 ? -9.090 0.577 3.950 1.00 89.06 190 GLU A N 1
ATOM 1549 C CA . GLU A 1 190 ? -9.233 2.039 4.026 1.00 89.06 190 GLU A CA 1
ATOM 1550 C C . GLU A 1 190 ? -8.733 2.715 2.740 1.00 89.06 190 GLU A C 1
ATOM 1552 O O . GLU A 1 190 ? -9.362 3.632 2.212 1.00 89.06 190 GLU A O 1
ATOM 1557 N N . GLN A 1 191 ? -7.616 2.232 2.185 1.00 90.25 191 GLN A N 1
ATOM 1558 C CA . GLN A 1 191 ? -7.096 2.737 0.913 1.00 90.25 191 GLN A CA 1
ATOM 1559 C C . GLN A 1 191 ? -8.071 2.472 -0.244 1.00 90.25 191 GLN A C 1
ATOM 1561 O O . GLN A 1 191 ? -8.303 3.358 -1.068 1.00 90.25 191 GLN A O 1
ATOM 1566 N N . LEU A 1 192 ? -8.666 1.276 -0.314 1.00 89.81 192 LEU A N 1
ATOM 1567 C CA . LEU A 1 192 ? -9.638 0.934 -1.354 1.00 89.81 192 LEU A CA 1
ATOM 1568 C C . LEU A 1 192 ? -10.934 1.741 -1.219 1.00 89.81 192 LEU A C 1
ATOM 1570 O O . LEU A 1 192 ? -11.487 2.136 -2.244 1.00 89.81 192 LEU A O 1
ATOM 1574 N N . GLU A 1 193 ? -11.397 2.026 -0.001 1.00 90.19 193 GLU A N 1
ATOM 1575 C CA . GLU A 1 193 ? -12.562 2.889 0.245 1.00 90.19 193 GLU A CA 1
ATOM 1576 C C . GLU A 1 193 ? -12.346 4.305 -0.301 1.00 90.19 193 GLU A C 1
ATOM 1578 O O . GLU A 1 193 ? -13.200 4.835 -1.017 1.00 90.19 193 GLU A O 1
ATOM 1583 N N . VAL A 1 194 ? -11.173 4.897 -0.053 1.00 90.69 194 VAL A N 1
ATOM 1584 C CA . VAL A 1 194 ? -10.814 6.213 -0.608 1.00 90.69 194 VAL A CA 1
ATOM 1585 C C . VAL A 1 194 ? -10.803 6.174 -2.138 1.00 90.69 194 VAL A C 1
ATOM 1587 O O . VAL A 1 194 ? -11.362 7.056 -2.791 1.00 90.69 194 VAL A O 1
ATOM 1590 N N . VAL A 1 195 ? -10.218 5.133 -2.737 1.00 88.50 195 VAL A N 1
ATOM 1591 C CA . VAL A 1 195 ? -10.177 4.988 -4.201 1.00 88.50 195 VAL A CA 1
ATOM 1592 C C . VAL A 1 195 ? -11.582 4.823 -4.783 1.00 88.50 195 VAL A C 1
ATOM 1594 O O . VAL A 1 195 ? -11.887 5.427 -5.811 1.00 88.50 195 VAL A O 1
ATOM 1597 N N . GLN A 1 196 ? -12.461 4.053 -4.135 1.00 87.25 196 GLN A N 1
ATOM 1598 C CA . GLN A 1 196 ? -13.859 3.929 -4.552 1.00 87.25 196 GLN A CA 1
ATOM 1599 C C . GLN A 1 196 ? -14.559 5.288 -4.564 1.00 87.25 196 GLN A C 1
ATOM 1601 O O . GLN A 1 196 ? -15.218 5.610 -5.551 1.00 87.25 196 GLN A O 1
ATOM 1606 N N . GLN A 1 197 ? -14.389 6.095 -3.513 1.00 87.62 197 GLN A N 1
ATOM 1607 C CA . GLN A 1 197 ? -14.964 7.440 -3.454 1.00 87.62 197 GLN A CA 1
ATOM 1608 C C . GLN A 1 197 ? -14.466 8.303 -4.617 1.00 87.62 197 GLN A C 1
ATOM 1610 O O . GLN A 1 197 ? -15.275 8.874 -5.343 1.00 87.62 197 GLN A O 1
ATOM 1615 N N . VAL A 1 198 ? -13.153 8.339 -4.860 1.00 87.12 198 VAL A N 1
ATOM 1616 C CA . VAL A 1 198 ? -12.560 9.119 -5.961 1.00 87.12 198 VAL A CA 1
ATOM 1617 C C . VAL A 1 198 ? -13.081 8.663 -7.328 1.00 87.12 198 VAL A C 1
ATOM 1619 O O . VAL A 1 198 ? -13.427 9.495 -8.164 1.00 87.12 198 VAL A O 1
ATOM 1622 N N . VAL A 1 199 ? -13.184 7.353 -7.563 1.00 84.94 199 VAL A N 1
ATOM 1623 C CA . VAL A 1 199 ? -13.708 6.807 -8.826 1.00 84.94 199 VAL A CA 1
ATOM 1624 C C . VAL A 1 199 ? -15.192 7.125 -9.008 1.00 84.94 199 VAL A C 1
ATOM 1626 O O . VAL A 1 199 ? -15.617 7.369 -10.136 1.00 84.94 199 VAL A O 1
ATOM 1629 N N . LEU A 1 200 ? -15.982 7.143 -7.930 1.00 82.38 200 LEU A N 1
ATOM 1630 C CA . LEU A 1 200 ? -17.381 7.571 -7.983 1.00 82.38 200 LEU A CA 1
ATOM 1631 C C . LEU A 1 200 ? -17.490 9.049 -8.379 1.00 82.38 200 LEU A C 1
ATOM 1633 O O . LEU A 1 200 ? -18.255 9.358 -9.288 1.00 82.38 200 LEU A O 1
ATOM 1637 N N . TYR A 1 201 ? -16.680 9.929 -7.781 1.00 80.19 201 TYR A N 1
ATOM 1638 C CA . TYR A 1 201 ? -16.639 11.353 -8.142 1.00 80.19 201 TYR A CA 1
ATOM 1639 C C . TYR A 1 201 ? -16.139 11.607 -9.570 1.00 80.19 201 TYR A C 1
ATOM 1641 O O . TYR A 1 201 ? -16.589 12.540 -10.218 1.00 80.19 201 TYR A O 1
ATOM 1649 N N . ALA A 1 202 ? -15.228 10.784 -10.094 1.00 77.94 202 ALA A N 1
ATOM 1650 C CA . ALA A 1 202 ? -14.737 10.924 -11.467 1.00 77.94 202 ALA A CA 1
ATOM 1651 C C . ALA A 1 202 ? -15.744 10.453 -12.538 1.00 77.94 202 ALA A C 1
ATOM 1653 O O . ALA A 1 202 ? -15.513 10.660 -13.729 1.00 77.94 202 ALA A O 1
ATOM 1654 N N . ARG A 1 203 ? -16.822 9.767 -12.135 1.00 69.44 203 ARG A N 1
ATOM 1655 C CA . ARG A 1 203 ? -17.887 9.279 -13.030 1.00 69.44 203 ARG A CA 1
ATOM 1656 C C . ARG A 1 203 ? -19.109 10.203 -13.088 1.00 69.44 203 ARG A C 1
ATOM 1658 O O . ARG A 1 203 ? -19.974 9.959 -13.927 1.00 69.44 203 ARG A O 1
ATOM 1665 N N . THR A 1 204 ? -19.187 11.201 -12.209 1.00 52.19 204 THR A N 1
ATOM 1666 C CA . THR A 1 204 ? -20.166 12.303 -12.251 1.00 52.19 204 THR A CA 1
ATOM 1667 C C . THR A 1 204 ? -19.621 13.476 -13.041 1.00 52.19 204 THR A C 1
ATOM 1669 O O . THR A 1 204 ? -20.393 14.027 -13.853 1.00 52.19 204 THR A O 1
#

Radius of gyration: 26.52 Å; chains: 1; bounding box: 71×45×78 Å